Protein AF-A0A538PNP6-F1 (afdb_monomer_lite)

Structure (mmCIF, N/CA/C/O backbone):
data_AF-A0A538PNP6-F1
#
_entry.id   AF-A0A538PNP6-F1
#
loop_
_atom_site.group_PDB
_atom_site.id
_atom_site.type_symbol
_atom_site.label_atom_id
_atom_site.label_alt_id
_atom_site.label_comp_id
_atom_site.label_asym_id
_atom_site.label_entity_id
_atom_site.label_seq_id
_atom_site.pdbx_PDB_ins_code
_atom_site.Cartn_x
_atom_site.Cartn_y
_atom_site.Cartn_z
_atom_site.occupancy
_atom_site.B_iso_or_equiv
_atom_site.auth_seq_id
_atom_site.auth_comp_id
_atom_site.auth_asym_id
_atom_site.auth_atom_id
_atom_site.pdbx_PDB_model_num
ATOM 1 N N . MET A 1 1 ? -19.152 -15.370 19.567 1.00 56.38 1 MET A N 1
ATOM 2 C CA . MET A 1 1 ? -18.939 -13.940 19.883 1.00 56.38 1 MET A CA 1
ATOM 3 C C . MET A 1 1 ? -17.737 -13.851 20.806 1.00 56.38 1 MET A C 1
ATOM 5 O O . MET A 1 1 ? -17.721 -14.559 21.805 1.00 56.38 1 MET A O 1
ATOM 9 N N . VAL A 1 2 ? -16.722 -13.067 20.445 1.00 65.00 2 VAL A N 1
ATOM 10 C CA . VAL A 1 2 ? -15.501 -12.910 21.251 1.00 65.00 2 VAL A CA 1
ATOM 11 C C . VAL A 1 2 ? -15.784 -11.927 22.392 1.00 65.00 2 VAL A C 1
ATOM 13 O O . VAL A 1 2 ? -16.390 -10.887 22.150 1.00 65.00 2 VAL A O 1
ATOM 16 N N . HIS A 1 3 ? -15.413 -12.266 23.631 1.00 75.50 3 HIS A N 1
ATOM 17 C CA . HIS A 1 3 ? -15.604 -11.380 24.792 1.00 75.50 3 HIS A CA 1
ATOM 18 C C . HIS A 1 3 ? -14.540 -10.281 24.855 1.00 75.50 3 HIS A C 1
ATOM 20 O O . HIS A 1 3 ? -14.871 -9.128 25.095 1.00 75.50 3 HIS A O 1
ATOM 26 N N . SER A 1 4 ? -13.286 -10.630 24.594 1.00 81.56 4 SER A N 1
ATOM 27 C CA . SER A 1 4 ? -12.173 -9.710 24.372 1.00 81.56 4 SER A CA 1
ATOM 28 C C . SER A 1 4 ? -11.138 -10.400 23.483 1.00 81.56 4 SER A C 1
ATOM 30 O O . SER A 1 4 ? -11.062 -11.633 23.466 1.00 81.56 4 SER A O 1
ATOM 32 N N . LEU A 1 5 ? -10.369 -9.626 22.717 1.00 89.69 5 LEU A N 1
ATOM 33 C CA . LEU A 1 5 ? -9.262 -10.134 21.908 1.00 89.69 5 LEU A CA 1
ATOM 34 C C . LEU A 1 5 ? -7.967 -9.423 22.283 1.00 89.69 5 LEU A C 1
ATOM 36 O O . LEU A 1 5 ? -7.914 -8.195 22.294 1.00 89.69 5 LEU A O 1
ATOM 40 N N . VAL A 1 6 ? -6.911 -10.210 22.463 1.00 92.00 6 VAL A N 1
ATOM 41 C CA . VAL A 1 6 ? -5.528 -9.737 22.417 1.00 92.00 6 VAL A CA 1
ATOM 42 C C . VAL A 1 6 ? -4.841 -10.449 21.258 1.00 92.00 6 VAL A C 1
ATOM 44 O O . VAL A 1 6 ? -4.793 -11.677 21.227 1.00 92.00 6 VAL A O 1
ATOM 47 N N . ALA A 1 7 ? -4.347 -9.683 20.293 1.00 89.00 7 ALA A N 1
ATOM 48 C CA . ALA A 1 7 ? -3.574 -10.179 19.167 1.00 89.00 7 ALA A CA 1
ATOM 49 C C . ALA A 1 7 ? -2.136 -9.660 19.251 1.00 89.00 7 ALA A C 1
ATOM 51 O O . ALA A 1 7 ? -1.900 -8.479 19.516 1.00 89.00 7 ALA A O 1
ATOM 52 N N . HIS A 1 8 ? -1.186 -10.558 19.007 1.00 90.56 8 HIS A N 1
ATOM 53 C CA . HIS A 1 8 ? 0.225 -10.227 18.842 1.00 90.56 8 HIS A CA 1
ATOM 54 C C . HIS A 1 8 ? 0.549 -10.255 17.351 1.00 90.56 8 HIS A C 1
ATOM 56 O O . HIS A 1 8 ? 0.197 -9.302 16.661 1.00 90.56 8 HIS A O 1
ATOM 62 N N . ASP A 1 9 ? 1.107 -11.358 16.856 1.00 93.38 9 ASP A N 1
ATOM 63 C CA . ASP A 1 9 ? 1.433 -11.530 15.444 1.00 93.38 9 ASP A CA 1
ATOM 64 C C . ASP A 1 9 ? 0.377 -12.394 14.755 1.00 93.38 9 ASP A C 1
ATOM 66 O O . ASP A 1 9 ? 0.203 -13.577 15.058 1.00 93.38 9 ASP A O 1
ATOM 70 N N . VAL A 1 10 ? -0.375 -11.774 13.851 1.00 95.12 10 VAL A N 1
ATOM 71 C CA . VAL A 1 10 ? -1.471 -12.385 13.101 1.00 95.12 10 VAL A CA 1
ATOM 72 C C . VAL A 1 10 ? -1.294 -12.062 11.627 1.00 95.12 10 VAL A C 1
ATOM 74 O O . VAL A 1 10 ? -1.316 -10.898 11.236 1.00 95.12 10 VAL A O 1
ATOM 77 N N . THR A 1 11 ? -1.216 -13.103 10.803 1.00 96.12 11 THR A N 1
ATOM 78 C CA . THR A 1 11 ? -1.278 -12.984 9.344 1.00 96.12 11 THR A CA 1
ATOM 79 C C . THR A 1 11 ? -2.606 -13.531 8.852 1.00 96.12 11 THR A C 1
ATOM 81 O O . THR A 1 11 ? -2.946 -14.691 9.089 1.00 96.12 11 THR A O 1
ATOM 84 N N . VAL A 1 12 ? -3.352 -12.701 8.136 1.00 95.56 12 VAL A N 1
ATOM 85 C CA . VAL A 1 12 ? -4.609 -13.063 7.492 1.00 95.56 12 VAL A CA 1
ATOM 86 C C . VAL A 1 12 ? -4.349 -13.318 6.013 1.00 95.56 12 VAL A C 1
ATOM 88 O O . VAL A 1 12 ? -3.836 -12.456 5.303 1.00 95.56 12 VAL A O 1
ATOM 91 N N . SER A 1 13 ? -4.743 -14.496 5.538 1.00 93.94 13 SER A N 1
ATOM 92 C CA . SER A 1 13 ? -4.647 -14.894 4.132 1.00 93.94 13 SER A CA 1
ATOM 93 C C . SER A 1 13 ? -5.963 -15.506 3.651 1.00 93.94 13 SER A C 1
ATOM 95 O O . SER A 1 13 ? -6.817 -15.894 4.450 1.00 93.94 13 SER A O 1
ATOM 97 N N . GLY A 1 14 ? -6.143 -15.563 2.333 1.00 92.81 14 GLY A N 1
ATOM 98 C CA . GLY A 1 14 ? -7.357 -16.056 1.686 1.00 92.81 14 GLY A CA 1
ATOM 99 C C . GLY A 1 14 ? -7.900 -15.054 0.673 1.00 92.81 14 GLY A C 1
ATOM 100 O O . GLY A 1 14 ? -7.280 -14.034 0.404 1.00 92.81 14 GLY A O 1
ATOM 101 N N . ASN A 1 15 ? -9.067 -15.345 0.100 1.00 93.38 15 ASN A N 1
ATOM 102 C CA . ASN A 1 15 ? -9.620 -14.533 -0.991 1.00 93.38 15 ASN A CA 1
ATOM 103 C C . ASN A 1 15 ? -10.535 -13.398 -0.511 1.00 93.38 15 ASN A C 1
ATOM 105 O O . ASN A 1 15 ? -10.671 -12.384 -1.191 1.00 93.38 15 ASN A O 1
ATOM 109 N N . ASN A 1 16 ? -11.171 -13.557 0.649 1.00 96.12 16 ASN A N 1
ATOM 110 C CA . ASN A 1 16 ? -12.217 -12.654 1.130 1.00 96.12 16 ASN A CA 1
ATOM 111 C C . ASN A 1 16 ? -11.670 -11.659 2.149 1.00 96.12 16 ASN A C 1
ATOM 113 O O . ASN A 1 16 ? -10.775 -12.009 2.910 1.00 96.12 16 ASN A O 1
ATOM 117 N N . ALA A 1 17 ? -12.255 -10.460 2.203 1.00 96.25 17 ALA A N 1
ATOM 118 C CA . ALA A 1 17 ? -11.971 -9.490 3.256 1.00 96.25 17 ALA A CA 1
ATOM 119 C C . ALA A 1 17 ? -12.208 -10.098 4.649 1.00 96.25 17 ALA A C 1
ATOM 121 O O . ALA A 1 17 ? -13.117 -10.910 4.838 1.00 96.25 17 ALA A O 1
ATOM 122 N N . PHE A 1 18 ? -11.404 -9.687 5.626 1.00 96.75 18 PHE A N 1
ATOM 123 C CA . PHE A 1 18 ? -11.482 -10.205 6.985 1.00 96.75 18 PHE A CA 1
ATOM 124 C C . PHE A 1 18 ? -12.176 -9.219 7.914 1.00 96.75 18 PHE A C 1
ATOM 126 O O . PHE A 1 18 ? -11.832 -8.039 7.954 1.00 96.75 18 PHE A O 1
ATOM 133 N N . ALA A 1 19 ? -13.119 -9.727 8.704 1.00 96.06 19 ALA A N 1
ATOM 134 C CA . ALA A 1 19 ? -13.787 -8.967 9.745 1.00 96.06 19 ALA A CA 1
ATOM 135 C C . ALA A 1 19 ? -13.692 -9.700 11.084 1.00 96.06 19 ALA A C 1
ATOM 137 O O . ALA A 1 19 ? -14.008 -10.886 11.189 1.00 96.06 19 ALA A O 1
ATOM 138 N N . LEU A 1 20 ? -13.310 -8.962 12.121 1.00 94.56 20 LEU A N 1
ATOM 139 C CA . LEU A 1 20 ? -13.350 -9.394 13.509 1.00 94.56 20 LEU A CA 1
ATOM 140 C C . LEU A 1 20 ? -14.385 -8.560 14.259 1.00 94.56 20 LEU A C 1
ATOM 142 O O . LEU A 1 20 ? -14.343 -7.332 14.219 1.00 94.56 20 LEU A O 1
ATOM 146 N N . VAL A 1 21 ? -15.253 -9.232 15.017 1.00 95.75 21 VAL A N 1
ATOM 147 C CA . VAL A 1 21 ? -16.236 -8.580 15.887 1.00 95.75 21 VAL A CA 1
ATOM 148 C C . VAL A 1 21 ? -16.057 -9.058 17.325 1.00 95.75 21 VAL A C 1
ATOM 150 O O . VAL A 1 21 ? -16.228 -10.244 17.626 1.00 95.75 21 VAL A O 1
ATOM 153 N N . SER A 1 22 ? -15.743 -8.121 18.218 1.00 95.56 22 SER A N 1
ATOM 154 C CA . SER A 1 22 ? -15.612 -8.343 19.658 1.00 95.56 22 SER A CA 1
ATOM 155 C C . SER A 1 22 ? -16.713 -7.621 20.431 1.00 95.56 22 SER A C 1
ATOM 157 O O . SER A 1 22 ? -17.082 -6.483 20.134 1.00 95.56 22 SER A O 1
ATOM 159 N N . ASN A 1 23 ? -17.249 -8.290 21.449 1.00 93.75 23 ASN A N 1
ATOM 160 C CA . ASN A 1 23 ? -18.215 -7.700 22.369 1.00 93.75 23 ASN A CA 1
ATOM 161 C C . ASN A 1 23 ? -17.559 -6.802 23.425 1.00 93.75 23 ASN A C 1
ATOM 163 O O . ASN A 1 23 ? -18.239 -5.957 23.996 1.00 93.75 23 ASN A O 1
ATOM 167 N N . GLY A 1 24 ? -16.272 -6.998 23.685 1.00 94.81 24 GLY A N 1
ATOM 168 C CA . GLY A 1 24 ? -15.456 -6.148 24.542 1.00 94.81 24 GLY A CA 1
ATOM 169 C C . GLY A 1 24 ? -14.218 -5.687 23.790 1.00 94.81 24 GLY A C 1
ATOM 170 O O . GLY A 1 24 ? -14.240 -5.534 22.564 1.00 94.81 24 GLY A O 1
ATOM 171 N N . ASP A 1 25 ? -13.130 -5.474 24.516 1.00 96.88 25 ASP A N 1
ATOM 172 C CA . ASP A 1 25 ? -11.959 -4.806 23.963 1.00 96.88 25 ASP A CA 1
ATOM 173 C C . ASP A 1 25 ? -11.256 -5.635 22.880 1.00 96.88 25 ASP A C 1
ATOM 175 O O . ASP A 1 25 ? -11.237 -6.870 22.906 1.00 96.88 25 ASP A O 1
ATOM 179 N N . VAL A 1 26 ? -10.652 -4.926 21.930 1.00 98.12 26 VAL A N 1
ATOM 180 C CA . VAL A 1 26 ? -9.684 -5.461 20.969 1.00 98.12 26 VAL A CA 1
ATOM 181 C C . VAL A 1 26 ? -8.346 -4.785 21.236 1.00 98.12 26 VAL A C 1
ATOM 183 O O . VAL A 1 26 ? -8.261 -3.558 21.235 1.00 98.12 26 VAL A O 1
ATOM 186 N N . GLN A 1 27 ? -7.299 -5.573 21.455 1.00 97.94 27 GLN A N 1
ATOM 187 C CA . GLN A 1 27 ? -5.934 -5.096 21.662 1.00 97.94 27 GLN A CA 1
ATOM 188 C C . GLN A 1 27 ? -5.006 -5.704 20.614 1.00 97.94 27 GLN A C 1
ATOM 190 O O . GLN A 1 27 ? -4.947 -6.925 20.478 1.00 97.94 27 GLN A O 1
ATOM 195 N N . ILE A 1 28 ? -4.282 -4.854 19.890 1.00 97.50 28 ILE A N 1
ATOM 196 C CA . ILE A 1 28 ? -3.270 -5.245 18.906 1.00 97.50 28 ILE A CA 1
ATOM 197 C C . ILE A 1 28 ? -1.903 -4.791 19.418 1.00 97.50 28 ILE A C 1
ATOM 199 O O . ILE A 1 28 ? -1.599 -3.594 19.398 1.00 97.50 28 ILE A O 1
ATOM 203 N N . ASN A 1 29 ? -1.101 -5.752 19.875 1.00 95.06 29 ASN A N 1
ATOM 204 C CA . ASN A 1 29 ? 0.190 -5.518 20.526 1.00 95.06 29 ASN A CA 1
ATOM 205 C C . ASN A 1 29 ? 1.397 -5.877 19.643 1.00 95.06 29 ASN A C 1
ATOM 207 O O . ASN A 1 29 ? 2.506 -5.443 19.939 1.00 95.06 29 ASN A O 1
ATOM 211 N N . GLY A 1 30 ? 1.189 -6.666 18.585 1.00 95.75 30 GLY A N 1
ATOM 212 C CA . GLY A 1 30 ? 2.198 -7.030 17.582 1.00 95.75 30 GLY A CA 1
ATOM 213 C C . GLY A 1 30 ? 1.752 -6.630 16.176 1.00 95.75 30 GLY A C 1
ATOM 214 O O . GLY A 1 30 ? 1.073 -5.611 16.013 1.00 95.75 30 GLY A O 1
ATOM 215 N N . ILE A 1 31 ? 2.127 -7.406 15.160 1.00 97.00 31 ILE A N 1
ATOM 216 C CA . ILE A 1 31 ? 1.724 -7.144 13.773 1.00 97.00 31 ILE A CA 1
ATOM 217 C C . ILE A 1 31 ? 0.445 -7.915 13.434 1.00 97.00 31 ILE A C 1
ATOM 219 O O . ILE A 1 31 ? 0.441 -9.138 13.356 1.00 97.00 31 ILE A O 1
ATOM 223 N N . PHE A 1 32 ? -0.632 -7.197 13.132 1.00 98.00 32 PHE A N 1
ATOM 224 C CA . PHE A 1 32 ? -1.858 -7.742 12.558 1.00 98.00 32 PHE A CA 1
ATOM 225 C C . PHE A 1 32 ? -1.930 -7.376 11.071 1.00 98.00 32 PHE A C 1
ATOM 227 O O . PHE A 1 32 ? -2.260 -6.242 10.717 1.00 98.00 32 PHE A O 1
ATOM 234 N N . ALA A 1 33 ? -1.614 -8.317 10.185 1.00 97.50 33 ALA A N 1
ATOM 235 C CA . ALA A 1 33 ? -1.410 -8.050 8.766 1.00 97.50 33 ALA A CA 1
ATOM 236 C C . ALA A 1 33 ? -2.363 -8.824 7.849 1.00 97.50 33 ALA A C 1
ATOM 238 O O . ALA A 1 33 ? -2.592 -10.019 8.002 1.00 97.50 33 ALA A O 1
ATOM 239 N N . ALA A 1 34 ? -2.843 -8.122 6.830 1.00 97.69 34 ALA A N 1
ATOM 240 C CA . ALA A 1 34 ? -3.500 -8.628 5.628 1.00 97.69 34 ALA A CA 1
ATOM 241 C C . ALA A 1 34 ? -2.740 -8.153 4.374 1.00 97.69 34 ALA A C 1
ATOM 243 O O . ALA A 1 34 ? -3.330 -7.940 3.316 1.00 97.69 34 ALA A O 1
ATOM 244 N N . SER A 1 35 ? -1.442 -7.882 4.508 1.00 98.25 35 SER A N 1
ATOM 245 C CA . SER A 1 35 ? -0.606 -7.388 3.416 1.00 98.25 35 SER A CA 1
ATOM 246 C C . SER A 1 35 ? -0.422 -8.447 2.330 1.00 98.25 35 SER A C 1
ATOM 248 O O . SER A 1 35 ? -0.418 -9.646 2.605 1.00 98.25 35 SER A O 1
ATOM 250 N N . ALA A 1 36 ? -0.257 -7.988 1.095 1.00 97.50 36 ALA A N 1
ATOM 251 C CA . ALA A 1 36 ? 0.198 -8.829 0.002 1.00 97.50 36 ALA A CA 1
ATOM 252 C C . ALA A 1 36 ? 1.674 -9.209 0.179 1.00 97.50 36 ALA A C 1
ATOM 254 O O . ALA A 1 36 ? 2.421 -8.537 0.892 1.00 97.50 36 ALA A O 1
ATOM 255 N N . SER A 1 37 ? 2.100 -10.262 -0.512 1.00 94.06 37 SER A N 1
ATOM 256 C CA . SER A 1 37 ? 3.508 -10.649 -0.607 1.00 94.06 37 SER A CA 1
ATOM 257 C C . SER A 1 37 ? 3.794 -11.167 -2.008 1.00 94.06 37 SER A C 1
ATOM 259 O O . SER A 1 37 ? 3.152 -12.115 -2.461 1.00 94.06 37 SER A O 1
ATOM 261 N N . SER A 1 38 ? 4.746 -10.546 -2.712 1.00 91.56 38 SER A N 1
ATOM 262 C CA . SER A 1 38 ? 5.041 -10.875 -4.113 1.00 91.56 38 SER A CA 1
ATOM 263 C C . SER A 1 38 ? 3.751 -10.899 -4.963 1.00 91.56 38 SER A C 1
ATOM 265 O O . SER A 1 38 ? 2.955 -9.967 -4.889 1.00 91.56 38 SER A O 1
ATOM 267 N N . SER A 1 39 ? 3.486 -11.959 -5.726 1.00 92.88 39 SER A N 1
ATOM 268 C CA . SER A 1 39 ? 2.250 -12.129 -6.504 1.00 92.88 39 SER A CA 1
ATOM 269 C C . SER A 1 39 ? 1.066 -12.697 -5.705 1.00 92.88 39 SER A C 1
ATOM 271 O O . SER A 1 39 ? 0.041 -13.038 -6.297 1.00 92.88 39 SER A O 1
ATOM 273 N N . VAL A 1 40 ? 1.194 -12.869 -4.385 1.00 94.81 40 VAL A N 1
ATOM 274 C CA . VAL A 1 40 ? 0.119 -13.360 -3.514 1.00 94.81 40 VAL A CA 1
ATOM 275 C C . VAL A 1 40 ? -0.664 -12.160 -2.975 1.00 94.81 40 VAL A C 1
ATOM 277 O O . VAL A 1 40 ? -0.138 -11.413 -2.144 1.00 94.81 40 VAL A O 1
ATOM 280 N N . PRO A 1 41 ? -1.908 -11.945 -3.437 1.00 95.31 41 PRO A N 1
ATOM 281 C CA . PRO A 1 41 ? -2.705 -10.810 -3.003 1.00 95.31 41 PRO A CA 1
ATOM 282 C C . PRO A 1 41 ? -3.150 -10.948 -1.552 1.00 95.31 41 PRO A C 1
ATOM 284 O O . PRO A 1 41 ? -3.357 -12.053 -1.043 1.00 95.31 41 PRO A O 1
ATOM 287 N N . GLY A 1 42 ? -3.364 -9.802 -0.909 1.00 97.19 42 GLY A N 1
ATOM 288 C CA . GLY A 1 42 ? -4.001 -9.770 0.396 1.00 97.19 42 GLY A CA 1
ATOM 289 C C . GLY A 1 42 ? -5.493 -10.142 0.320 1.00 97.19 42 GLY A C 1
ATOM 290 O O . GLY A 1 42 ? -6.138 -9.994 -0.727 1.00 97.19 42 GLY A O 1
ATOM 291 N N . PRO A 1 43 ? -6.084 -10.597 1.436 1.00 97.38 43 PRO A N 1
ATOM 292 C CA . PRO A 1 43 ? -7.492 -10.982 1.502 1.00 97.38 43 PRO A CA 1
ATOM 293 C C . PRO A 1 43 ? -8.428 -9.845 1.093 1.00 97.38 43 PRO A C 1
ATOM 295 O O . PRO A 1 43 ? -8.321 -8.732 1.592 1.00 97.38 43 PRO A O 1
ATOM 298 N N . GLY A 1 44 ? -9.375 -10.107 0.192 1.00 95.50 44 GLY A N 1
ATOM 299 C CA . GLY A 1 44 ? -10.309 -9.095 -0.307 1.00 95.50 44 GLY A CA 1
ATOM 300 C C . GLY A 1 44 ? -9.760 -8.207 -1.427 1.00 95.50 44 GLY A C 1
ATOM 301 O O . GLY A 1 44 ? -10.436 -7.242 -1.790 1.00 95.50 44 GLY A O 1
ATOM 302 N N . ARG A 1 45 ? -8.578 -8.510 -1.991 1.00 93.06 45 ARG A N 1
ATOM 303 C CA . ARG A 1 45 ? -8.036 -7.846 -3.190 1.00 93.06 45 ARG A CA 1
ATOM 304 C C . ARG A 1 45 ? -9.079 -7.754 -4.294 1.00 93.06 45 ARG A C 1
ATOM 306 O O . ARG A 1 45 ? -9.711 -8.749 -4.663 1.00 93.06 45 ARG A O 1
ATOM 313 N N . PHE A 1 46 ? -9.186 -6.591 -4.921 1.00 90.31 46 PHE A N 1
ATOM 314 C CA . PHE A 1 46 ? -10.196 -6.341 -5.940 1.00 90.31 46 PHE A CA 1
ATOM 315 C C . PHE A 1 46 ? -9.580 -5.674 -7.161 1.00 90.31 46 PHE A C 1
ATOM 317 O O . PHE A 1 46 ? -9.359 -4.474 -7.146 1.00 90.31 46 PHE A O 1
ATOM 324 N N . ASN A 1 47 ? -9.371 -6.433 -8.237 1.00 89.81 47 ASN A N 1
ATOM 325 C CA . ASN A 1 47 ? -8.952 -5.872 -9.519 1.00 89.81 47 ASN A CA 1
ATOM 326 C C . ASN A 1 47 ? -10.190 -5.521 -10.344 1.00 89.81 47 ASN A C 1
ATOM 328 O O . ASN A 1 47 ? -10.713 -6.377 -11.060 1.00 89.81 47 ASN A O 1
ATOM 332 N N . ASP A 1 48 ? -10.655 -4.276 -10.263 1.00 81.19 48 ASP A N 1
ATOM 333 C CA . ASP A 1 48 ? -11.403 -3.724 -11.391 1.00 81.19 48 ASP A CA 1
ATOM 334 C C . ASP A 1 48 ? -10.424 -3.264 -12.474 1.00 81.19 48 ASP A C 1
ATOM 336 O O . ASP A 1 48 ? -9.273 -2.916 -12.203 1.00 81.19 48 ASP A O 1
ATOM 340 N N . GLY A 1 49 ? -10.882 -3.279 -13.727 1.00 79.62 49 GLY A N 1
ATOM 341 C CA . GLY A 1 49 ? -10.052 -2.890 -14.869 1.00 79.62 49 GLY A CA 1
ATOM 342 C C . GLY A 1 49 ? -9.563 -1.438 -14.817 1.00 79.62 49 GLY A C 1
ATOM 343 O O . GLY A 1 49 ? -8.668 -1.085 -15.574 1.00 79.62 49 GLY A O 1
ATOM 344 N N . THR A 1 50 ? -10.122 -0.603 -13.933 1.00 90.69 50 THR A N 1
ATOM 345 C CA . THR A 1 50 ? -9.697 0.788 -13.741 1.00 90.69 50 THR A CA 1
ATOM 346 C C . THR A 1 50 ? -8.577 0.950 -12.722 1.00 90.69 50 THR A C 1
ATOM 348 O O . THR A 1 50 ? -7.767 1.861 -12.866 1.00 90.69 50 THR A O 1
ATOM 351 N N . CYS A 1 51 ? -8.521 0.103 -11.696 1.00 95.50 51 CYS A N 1
ATOM 352 C CA . CYS A 1 51 ? -7.560 0.213 -10.605 1.00 95.50 51 CYS A CA 1
ATOM 353 C C . CYS A 1 51 ? -6.333 -0.675 -10.787 1.00 95.50 51 CYS A C 1
ATOM 355 O O . CYS A 1 51 ? -5.295 -0.409 -10.186 1.00 95.50 51 CYS A O 1
ATOM 357 N N . MET A 1 52 ? -6.437 -1.729 -11.596 1.00 96.38 52 MET A N 1
ATOM 358 C CA . MET A 1 52 ? -5.282 -2.546 -11.937 1.00 96.38 52 MET A CA 1
ATOM 359 C C . MET A 1 52 ? -4.305 -1.734 -12.793 1.00 96.38 52 MET A C 1
ATOM 361 O O . MET A 1 52 ? -4.717 -0.973 -13.671 1.00 96.38 52 MET A O 1
ATOM 365 N N . GLY A 1 53 ? -3.007 -1.895 -12.544 1.00 96.62 53 GLY A N 1
ATOM 366 C CA . GLY A 1 53 ? -1.985 -1.308 -13.406 1.00 96.62 53 GLY A CA 1
ATOM 367 C C . GLY A 1 53 ? -2.029 -1.889 -14.825 1.00 96.62 53 GLY A C 1
ATOM 368 O O . GLY A 1 53 ? -2.408 -3.041 -15.042 1.00 96.62 53 GLY A O 1
ATOM 369 N N . GLY A 1 54 ? -1.623 -1.094 -15.810 1.00 95.38 54 GLY A N 1
ATOM 370 C CA . GLY A 1 54 ? -1.462 -1.534 -17.192 1.00 95.38 54 GLY A CA 1
ATOM 371 C C . GLY A 1 54 ? -0.152 -2.294 -17.399 1.00 95.38 54 GLY A C 1
ATOM 372 O O . GLY A 1 54 ? 0.882 -1.938 -16.828 1.00 95.38 54 GLY A O 1
ATOM 373 N N . SER A 1 55 ? -0.180 -3.329 -18.236 1.00 94.25 55 SER A N 1
ATOM 374 C CA . SER A 1 55 ? 1.033 -4.012 -18.703 1.00 94.25 55 SER A CA 1
ATOM 375 C C . SER A 1 55 ? 1.898 -3.059 -19.539 1.00 94.25 55 SER A C 1
ATOM 377 O O . SER A 1 55 ? 1.363 -2.210 -20.254 1.00 94.25 55 SER A O 1
ATOM 379 N N . GLY A 1 56 ? 3.222 -3.188 -19.446 1.00 91.62 56 GLY A N 1
ATOM 380 C CA . GLY A 1 56 ? 4.141 -2.514 -20.367 1.00 91.62 56 GLY A CA 1
ATOM 381 C C . GLY A 1 56 ? 4.130 -3.168 -21.749 1.00 91.62 56 GLY A C 1
ATOM 382 O O . GLY A 1 56 ? 3.812 -4.353 -21.871 1.00 91.62 56 GLY A O 1
ATOM 383 N N . ASP A 1 57 ? 4.463 -2.403 -22.787 1.00 92.06 57 ASP A N 1
ATOM 384 C CA . ASP A 1 57 ? 4.618 -2.945 -24.136 1.00 92.06 57 ASP A CA 1
ATOM 385 C C . ASP A 1 57 ? 5.933 -3.726 -24.263 1.00 92.06 57 ASP A C 1
ATOM 387 O O . ASP A 1 57 ? 6.985 -3.265 -23.824 1.00 92.06 57 ASP A O 1
ATOM 391 N N . THR A 1 58 ? 5.871 -4.905 -24.876 1.00 87.00 58 THR A N 1
ATOM 392 C CA . THR A 1 58 ? 7.019 -5.790 -25.134 1.00 87.00 58 THR A CA 1
ATOM 393 C C . THR A 1 58 ? 7.163 -6.127 -26.620 1.00 87.00 58 THR A C 1
ATOM 395 O O . THR A 1 58 ? 7.899 -7.044 -26.976 1.00 87.00 58 THR A O 1
ATOM 398 N N . SER A 1 59 ? 6.402 -5.466 -27.496 1.00 81.88 59 SER A N 1
ATOM 399 C CA . SER A 1 59 ? 6.332 -5.786 -28.928 1.00 81.88 59 SER A CA 1
ATOM 400 C C . SER A 1 59 ? 7.422 -5.112 -29.7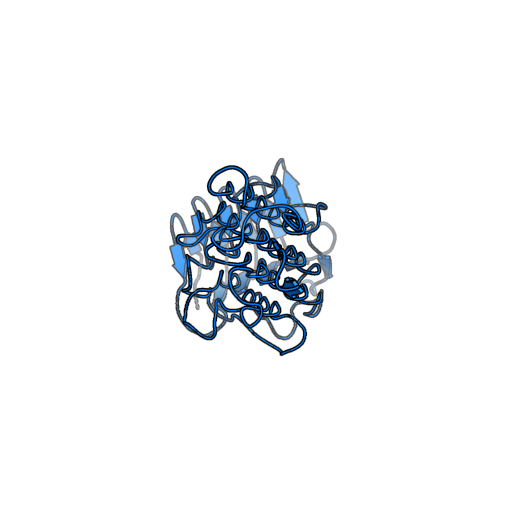69 1.00 81.88 59 SER A C 1
ATOM 402 O O . SER A 1 59 ? 7.606 -5.457 -30.937 1.00 81.88 59 SER A O 1
ATOM 404 N N . VAL A 1 60 ? 8.182 -4.185 -29.181 1.00 82.25 60 VAL A N 1
ATOM 405 C CA . VAL A 1 60 ? 9.182 -3.370 -29.882 1.00 82.25 60 VAL A CA 1
ATOM 406 C C . VAL A 1 60 ? 10.576 -3.956 -29.702 1.00 82.25 60 VAL A C 1
ATOM 408 O O . VAL A 1 60 ? 11.365 -3.471 -28.899 1.00 82.25 60 VAL A O 1
ATOM 411 N N . GLY A 1 61 ? 10.900 -4.994 -30.476 1.00 82.25 61 GLY A N 1
ATOM 412 C CA . GLY A 1 61 ? 12.243 -5.584 -30.520 1.00 82.25 61 GLY A CA 1
ATOM 413 C C . GLY A 1 61 ? 12.893 -5.712 -29.135 1.00 82.25 61 GLY A C 1
ATOM 414 O O . GLY A 1 61 ? 12.272 -6.132 -28.169 1.00 82.25 61 GLY A O 1
ATOM 415 N N . GLN A 1 62 ? 14.148 -5.302 -29.016 1.00 86.12 62 GLN A N 1
ATOM 416 C CA . GLN A 1 62 ? 14.912 -5.330 -27.766 1.00 86.12 62 GLN A CA 1
ATOM 417 C C . GLN A 1 62 ? 14.504 -4.258 -26.727 1.00 86.12 62 GLN A C 1
ATOM 419 O O . GLN A 1 62 ? 15.279 -3.973 -25.821 1.00 86.12 62 GLN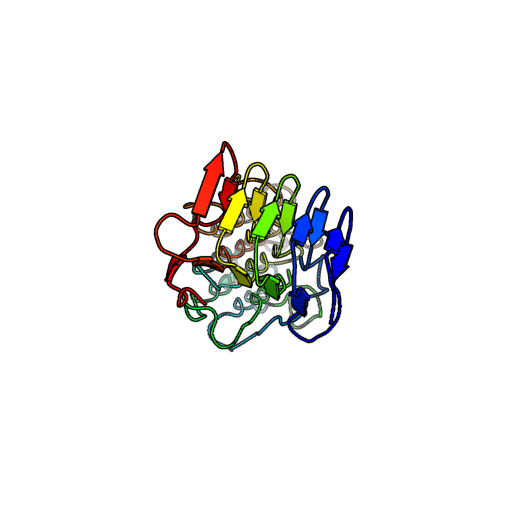 A O 1
ATOM 424 N N . ALA A 1 63 ? 13.329 -3.635 -26.840 1.00 91.31 63 ALA A N 1
ATOM 425 C CA . ALA A 1 63 ? 12.812 -2.660 -25.881 1.00 91.31 63 ALA A CA 1
ATOM 426 C C . ALA A 1 63 ? 11.559 -3.190 -25.169 1.00 91.31 63 ALA A C 1
ATOM 428 O O . ALA A 1 63 ? 10.651 -3.743 -25.789 1.00 91.31 63 ALA A O 1
ATOM 429 N N . SER A 1 64 ? 11.490 -2.970 -23.857 1.00 92.94 64 SER A N 1
ATOM 430 C CA . SER A 1 64 ? 10.332 -3.324 -23.036 1.00 92.94 64 SER A CA 1
ATOM 431 C C . SER A 1 64 ? 9.958 -2.177 -22.106 1.00 92.94 64 SER A C 1
ATOM 433 O O . SER A 1 64 ? 10.754 -1.744 -21.271 1.00 92.94 64 SER A O 1
ATOM 435 N N . GLY A 1 65 ? 8.719 -1.705 -22.209 1.00 94.56 65 GLY A N 1
ATOM 436 C CA . GLY A 1 65 ? 8.144 -0.765 -21.256 1.00 94.56 65 GLY A CA 1
ATOM 437 C C . GLY A 1 65 ? 7.937 -1.423 -19.891 1.00 94.56 65 GLY A C 1
ATOM 438 O O . GLY A 1 65 ? 7.654 -2.619 -19.795 1.00 94.56 65 GLY A O 1
ATOM 439 N N . GLY A 1 66 ? 8.053 -0.640 -18.822 1.00 95.31 66 GLY A N 1
ATOM 440 C CA . GLY A 1 66 ? 7.712 -1.094 -17.475 1.00 95.31 66 GLY A CA 1
ATOM 441 C C . GLY A 1 66 ? 6.197 -1.203 -17.290 1.00 95.31 66 GLY A C 1
ATOM 442 O O . GLY A 1 66 ? 5.426 -0.492 -17.936 1.00 95.31 66 GLY A O 1
ATOM 443 N N . CYS A 1 67 ? 5.742 -2.071 -16.387 1.00 95.94 67 CYS A N 1
ATOM 444 C CA . CYS A 1 67 ? 4.323 -2.132 -16.010 1.00 95.94 67 CYS A CA 1
ATOM 445 C C . CYS A 1 67 ? 3.954 -0.966 -15.080 1.00 95.94 67 CYS A C 1
ATOM 447 O O . CYS A 1 67 ? 4.787 -0.505 -14.299 1.00 95.94 67 CYS A O 1
ATOM 449 N N . GLY A 1 68 ? 2.704 -0.507 -15.131 1.00 97.44 68 GLY A N 1
ATOM 450 C CA . GLY A 1 68 ? 2.174 0.449 -14.160 1.00 97.44 68 GLY A CA 1
ATOM 451 C C . GLY A 1 68 ? 1.796 -0.219 -12.837 1.00 97.44 68 GLY A C 1
ATOM 452 O O . GLY A 1 68 ? 1.497 -1.415 -12.794 1.00 97.44 68 GLY A O 1
ATOM 453 N N . GLY A 1 69 ? 1.805 0.549 -11.751 1.00 97.94 69 GLY A N 1
ATOM 454 C CA . GLY A 1 69 ? 1.382 0.087 -10.429 1.00 97.94 69 GLY A CA 1
ATOM 455 C C . GLY A 1 69 ? -0.133 0.140 -10.234 1.00 97.94 69 GLY A C 1
ATOM 456 O O . GLY A 1 69 ? -0.837 0.863 -10.942 1.00 97.94 69 GLY A O 1
ATOM 457 N N . GLY A 1 70 ? -0.642 -0.632 -9.274 1.00 97.75 70 GLY A N 1
ATOM 458 C CA . GLY A 1 70 ? -2.063 -0.655 -8.918 1.00 97.75 70 GLY A CA 1
ATOM 459 C C . GLY A 1 70 ? -2.497 0.610 -8.173 1.00 97.75 70 GLY A C 1
ATOM 460 O O . GLY A 1 70 ? -1.699 1.232 -7.468 1.00 97.75 70 GLY A O 1
ATOM 461 N N . GLY A 1 71 ? -3.767 0.988 -8.297 1.00 97.38 71 GLY A N 1
ATOM 462 C CA . GLY A 1 71 ? -4.379 2.117 -7.592 1.00 97.38 71 GLY A CA 1
ATOM 463 C C . GLY A 1 71 ? -5.458 1.688 -6.593 1.00 97.38 71 GLY A C 1
ATOM 464 O O . GLY A 1 71 ? -6.131 0.681 -6.782 1.00 97.38 71 GLY A O 1
ATOM 465 N N . PHE A 1 72 ? -5.648 2.469 -5.528 1.00 96.62 72 PHE A N 1
ATOM 466 C CA . PHE A 1 72 ? -6.796 2.350 -4.618 1.00 96.62 72 PHE A CA 1
ATOM 467 C C . PHE A 1 72 ? -7.103 3.704 -3.964 1.00 96.62 72 PHE A C 1
ATOM 469 O O . PHE A 1 72 ? -7.797 4.523 -4.558 1.00 96.62 72 PHE A O 1
ATOM 476 N N . GLY A 1 73 ? -6.565 4.002 -2.781 1.00 95.50 73 GLY A N 1
ATOM 477 C CA . GLY A 1 73 ? -6.720 5.314 -2.144 1.00 95.50 73 GLY A CA 1
ATOM 478 C C . GLY A 1 73 ? -6.121 6.460 -2.957 1.00 95.50 73 GLY A C 1
ATOM 479 O O . GLY A 1 73 ? -6.696 7.547 -2.991 1.00 95.50 73 GLY A O 1
ATOM 480 N N . SER A 1 74 ? -5.025 6.190 -3.666 1.00 97.06 74 SER A N 1
ATOM 481 C CA . SER A 1 74 ? -4.467 7.044 -4.719 1.00 97.06 74 SER A CA 1
ATOM 482 C C . SER A 1 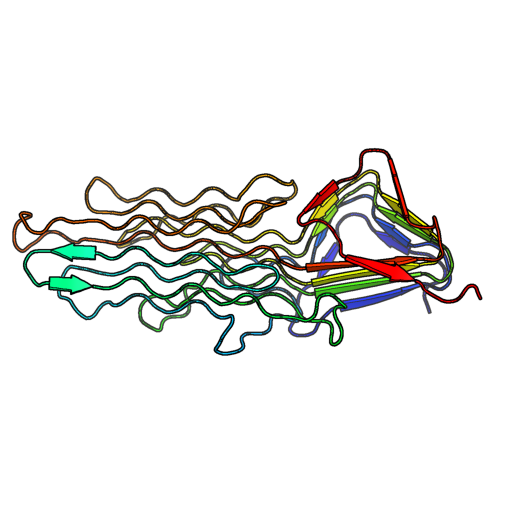74 ? -4.290 6.262 -6.019 1.00 97.06 74 SER A C 1
ATOM 484 O O . SER A 1 74 ? -4.382 5.032 -6.035 1.00 97.06 74 SER A O 1
ATOM 486 N N . ALA A 1 75 ? -3.990 6.973 -7.106 1.00 98.00 75 ALA A N 1
ATOM 487 C CA . ALA A 1 75 ? -3.516 6.335 -8.326 1.00 98.00 75 ALA A CA 1
ATOM 488 C C . ALA A 1 75 ? -2.154 5.656 -8.091 1.00 98.00 75 ALA A C 1
ATOM 490 O O . ALA A 1 75 ? -1.378 6.088 -7.226 1.00 98.00 75 ALA A O 1
ATOM 491 N N . GLY A 1 76 ? -1.894 4.599 -8.857 1.00 98.44 76 GLY A N 1
ATOM 492 C CA . GLY A 1 76 ? -0.575 3.999 -9.014 1.00 98.44 76 GLY A CA 1
ATOM 493 C C . GLY A 1 76 ? 0.283 4.786 -10.006 1.00 98.44 76 GLY A C 1
ATOM 494 O O . GLY A 1 76 ? -0.217 5.581 -10.804 1.00 98.44 76 GLY A O 1
ATOM 495 N N . GLY A 1 77 ? 1.590 4.557 -9.958 1.00 98.62 77 GLY A N 1
ATOM 496 C CA . GLY A 1 77 ? 2.554 5.141 -10.876 1.00 98.62 77 GLY A CA 1
ATOM 497 C C . GLY A 1 77 ? 2.500 4.482 -12.250 1.00 98.62 77 GLY A C 1
ATOM 498 O O . GLY A 1 77 ? 2.258 3.281 -12.382 1.00 98.62 77 GLY A O 1
ATOM 499 N N . LYS A 1 78 ? 2.763 5.264 -13.294 1.00 98.50 78 LYS A N 1
ATOM 500 C CA . LYS A 1 78 ? 2.965 4.759 -14.654 1.00 98.50 78 LYS A CA 1
ATOM 501 C C . LYS A 1 78 ? 4.300 4.012 -14.745 1.00 98.50 78 LYS A C 1
ATOM 503 O O . LYS A 1 78 ? 5.274 4.418 -14.113 1.00 98.50 78 LYS A O 1
ATOM 508 N N . GLY A 1 79 ? 4.369 2.967 -15.563 1.00 97.75 79 GLY A N 1
ATOM 509 C CA . GLY A 1 79 ? 5.644 2.403 -15.997 1.00 97.75 79 GLY A CA 1
ATOM 510 C C . GLY A 1 79 ? 6.398 3.348 -16.939 1.00 97.75 79 GLY A C 1
ATOM 511 O O . GLY A 1 79 ? 5.798 4.121 -17.693 1.00 97.75 79 GLY A O 1
ATOM 512 N N . GLY A 1 80 ? 7.723 3.283 -16.905 1.00 97.69 80 GLY A N 1
ATOM 513 C CA . GLY A 1 80 ? 8.604 3.983 -17.828 1.00 97.69 80 GLY A CA 1
ATOM 514 C C . GLY A 1 80 ? 8.556 3.367 -19.224 1.00 97.69 80 GLY A C 1
ATOM 515 O O . GLY A 1 80 ? 8.355 2.162 -19.380 1.00 97.69 80 GLY A O 1
ATOM 516 N N . SER A 1 81 ? 8.743 4.192 -20.249 1.00 96.81 81 SER A N 1
ATOM 517 C CA . SER A 1 81 ? 8.922 3.719 -21.623 1.00 96.81 81 SER A CA 1
ATOM 518 C C . SER A 1 81 ? 10.376 3.314 -21.873 1.00 96.81 81 SER A C 1
ATOM 520 O O . SER A 1 81 ? 11.289 3.870 -21.259 1.00 96.81 81 SER A O 1
ATOM 522 N N . ALA A 1 82 ? 10.588 2.393 -22.808 1.00 94.94 82 ALA A N 1
ATOM 523 C CA . ALA A 1 82 ? 11.904 2.057 -23.343 1.00 94.94 82 ALA A CA 1
ATOM 524 C C . ALA A 1 82 ? 11.978 2.476 -24.812 1.00 94.94 82 ALA A C 1
ATOM 526 O O . ALA A 1 82 ? 11.074 2.159 -25.586 1.00 94.94 82 ALA A O 1
ATOM 527 N N . ILE A 1 83 ? 13.032 3.191 -25.194 1.00 94.19 83 ILE A N 1
ATOM 528 C CA . ILE A 1 83 ? 13.247 3.654 -26.569 1.00 94.19 83 ILE A CA 1
ATOM 529 C C . ILE A 1 83 ? 14.577 3.099 -27.066 1.00 94.19 83 ILE A C 1
ATOM 531 O O . ILE A 1 83 ? 15.595 3.261 -26.396 1.00 94.19 83 ILE A O 1
ATOM 535 N N . ASN A 1 84 ? 14.564 2.457 -28.233 1.00 91.50 84 ASN A N 1
ATOM 536 C CA . ASN A 1 84 ? 15.756 2.027 -28.960 1.00 91.50 84 ASN A CA 1
ATOM 537 C C . ASN A 1 84 ? 15.606 2.316 -30.464 1.00 91.50 84 ASN A C 1
ATOM 539 O O . ASN A 1 84 ? 14.615 2.891 -30.915 1.00 91.50 84 ASN A O 1
ATOM 543 N N . THR A 1 85 ? 16.583 1.878 -31.254 1.00 90.12 85 THR A N 1
ATOM 544 C CA . THR A 1 85 ? 16.598 2.003 -32.724 1.00 90.12 85 THR A CA 1
ATOM 545 C C . THR A 1 85 ? 15.393 1.374 -33.434 1.00 90.12 85 THR A C 1
ATOM 547 O O . THR A 1 85 ? 15.053 1.793 -34.539 1.00 90.12 85 THR A O 1
ATOM 550 N N . ASN A 1 86 ? 14.719 0.397 -32.817 1.00 88.19 86 ASN A N 1
ATOM 551 C CA . ASN A 1 86 ? 13.535 -0.263 -33.375 1.00 88.19 86 ASN A CA 1
ATOM 552 C C . ASN A 1 86 ? 12.224 0.467 -33.029 1.00 88.19 86 ASN A C 1
ATOM 554 O O . ASN A 1 86 ? 11.180 0.134 -33.591 1.00 88.19 86 ASN A O 1
ATOM 558 N N . GLY A 1 87 ? 12.262 1.446 -32.119 1.00 91.62 87 GLY A N 1
ATOM 559 C CA . GLY A 1 87 ? 11.123 2.281 -31.746 1.00 91.62 87 GLY A CA 1
ATOM 560 C C . GLY A 1 87 ? 10.962 2.480 -30.237 1.00 91.62 87 GLY A C 1
ATOM 561 O O . GLY A 1 87 ? 11.874 2.263 -29.441 1.00 91.62 87 GLY A O 1
ATOM 562 N N . THR A 1 88 ? 9.757 2.895 -29.848 1.00 94.75 88 THR A N 1
ATOM 563 C CA . THR A 1 88 ? 9.363 3.145 -28.454 1.00 94.75 88 THR A CA 1
ATOM 564 C C . THR A 1 88 ? 8.428 2.039 -27.990 1.00 94.75 88 THR A C 1
ATOM 566 O O . THR A 1 88 ? 7.320 1.958 -28.507 1.00 94.75 88 THR A O 1
ATOM 569 N N . ALA A 1 89 ? 8.820 1.274 -26.972 1.00 94.88 89 ALA A N 1
ATOM 570 C CA . ALA A 1 89 ? 7.922 0.453 -26.163 1.00 94.88 89 ALA A CA 1
ATOM 571 C C . ALA A 1 89 ? 7.317 1.310 -25.033 1.00 94.88 89 ALA A C 1
ATOM 573 O O . ALA A 1 89 ? 8.032 1.666 -24.083 1.00 94.88 89 ALA A O 1
ATOM 574 N N . PRO A 1 90 ? 6.026 1.689 -25.090 1.00 96.44 90 PRO A N 1
ATOM 575 C CA . PRO A 1 90 ? 5.416 2.492 -24.042 1.00 96.44 90 PRO A CA 1
ATOM 576 C C . PRO A 1 90 ? 5.305 1.725 -22.720 1.00 96.44 90 PRO A C 1
ATOM 578 O O . PRO A 1 90 ? 4.941 0.549 -22.683 1.00 96.44 90 PRO A O 1
ATOM 581 N N . GLY A 1 91 ? 5.559 2.418 -21.610 1.00 96.31 91 GLY A N 1
ATOM 582 C CA . GLY A 1 91 ? 5.248 1.895 -20.282 1.00 96.31 91 GLY A CA 1
ATOM 583 C C . GLY A 1 91 ? 3.741 1.838 -20.013 1.00 96.31 91 GLY A C 1
ATOM 584 O O . GLY A 1 91 ? 2.970 2.676 -20.498 1.00 96.31 91 GLY A O 1
ATOM 585 N N . GLY A 1 92 ? 3.328 0.863 -19.207 1.00 96.44 92 GLY A N 1
ATOM 586 C CA . GLY A 1 92 ? 1.938 0.635 -18.833 1.00 96.44 92 GLY A CA 1
ATOM 587 C C . GLY A 1 92 ? 1.357 1.763 -17.981 1.00 96.44 92 GLY A C 1
ATOM 588 O O . GLY A 1 92 ? 2.053 2.384 -17.175 1.00 96.44 92 GLY A O 1
ATOM 589 N N . ALA A 1 93 ? 0.064 2.042 -18.154 1.00 97.44 93 ALA A N 1
ATOM 590 C CA . ALA A 1 93 ? -0.642 3.060 -17.377 1.00 97.44 93 ALA A CA 1
ATOM 591 C C . ALA A 1 93 ? -0.680 2.712 -15.878 1.00 97.44 93 ALA A C 1
ATOM 593 O O . ALA A 1 93 ? -0.799 1.544 -15.516 1.00 97.44 93 ALA A O 1
ATOM 594 N N . GLY A 1 94 ? -0.615 3.716 -15.003 1.00 97.94 94 GLY A N 1
ATOM 595 C CA . GLY A 1 94 ? -0.905 3.517 -13.583 1.00 97.94 94 GLY A CA 1
ATOM 596 C C . GLY A 1 94 ? -2.393 3.241 -13.363 1.00 97.94 94 GLY A C 1
ATOM 597 O O . GLY A 1 94 ? -3.243 3.815 -14.048 1.00 97.94 94 GLY A O 1
ATOM 598 N N . GLY A 1 95 ? -2.709 2.372 -12.408 1.00 97.94 95 GLY A N 1
ATOM 599 C CA . GLY A 1 95 ? -4.078 2.118 -11.981 1.00 97.94 95 GLY A CA 1
ATOM 600 C C . GLY A 1 95 ? -4.705 3.364 -11.357 1.00 97.94 95 GLY A C 1
ATOM 601 O O . GLY A 1 95 ? -4.055 4.103 -10.617 1.00 97.94 95 GLY A O 1
ATOM 602 N N . SER A 1 96 ? -5.977 3.615 -11.641 1.00 97.12 96 SER A N 1
ATOM 603 C CA . SER A 1 96 ? -6.704 4.767 -11.102 1.00 97.12 96 SER A CA 1
ATOM 604 C C . SER A 1 96 ? -6.996 4.609 -9.610 1.00 97.12 96 SER A C 1
ATOM 606 O O . SER A 1 96 ? -7.148 3.498 -9.098 1.00 97.12 96 SER A O 1
ATOM 608 N N . ALA A 1 97 ? -7.137 5.737 -8.908 1.00 95.06 97 ALA A N 1
ATOM 609 C CA . ALA A 1 97 ? -7.699 5.726 -7.564 1.00 95.06 97 ALA A CA 1
ATOM 610 C C . ALA A 1 97 ? -9.145 5.205 -7.619 1.00 95.06 97 ALA A C 1
ATOM 612 O O . ALA A 1 97 ? -9.953 5.671 -8.422 1.00 95.06 97 ALA A O 1
ATOM 613 N N . THR A 1 98 ? -9.476 4.252 -6.756 1.00 90.88 98 THR A N 1
ATOM 614 C CA . THR A 1 98 ? -10.799 3.628 -6.656 1.00 90.88 98 THR A CA 1
ATOM 615 C C . THR A 1 98 ? -11.190 3.416 -5.192 1.00 90.88 98 THR A C 1
ATOM 617 O O . THR A 1 98 ? -10.560 3.935 -4.263 1.00 90.88 98 THR A O 1
ATOM 620 N N . GLY A 1 99 ? -12.279 2.685 -4.962 1.00 79.38 99 GLY A N 1
ATOM 621 C CA . GLY A 1 99 ? -12.796 2.433 -3.625 1.00 79.38 99 GLY A CA 1
ATOM 622 C C . GLY A 1 99 ? -13.523 3.623 -3.013 1.00 79.38 99 GLY A C 1
ATOM 623 O O . GLY A 1 99 ? -13.250 4.787 -3.295 1.00 79.38 99 GLY A O 1
ATOM 624 N N . ASN A 1 100 ? -14.458 3.307 -2.128 1.00 86.94 100 ASN A N 1
ATOM 625 C CA . ASN A 1 100 ? -15.201 4.294 -1.365 1.00 86.94 100 ASN A CA 1
ATOM 626 C C . ASN A 1 100 ? -14.388 4.695 -0.115 1.00 86.94 100 ASN A C 1
ATOM 628 O O . ASN A 1 100 ? -13.966 3.794 0.614 1.00 86.94 100 ASN A O 1
ATOM 632 N N . PRO A 1 101 ? -14.200 5.995 0.193 1.00 87.12 101 PRO A N 1
ATOM 633 C CA . PRO A 1 101 ? -13.624 6.443 1.466 1.00 87.12 101 PRO A CA 1
ATOM 634 C C . PRO A 1 101 ? -14.300 5.835 2.703 1.00 87.12 101 PRO A C 1
ATOM 636 O O . PRO A 1 101 ? -13.640 5.606 3.707 1.00 87.12 101 PRO A O 1
ATOM 639 N N . VAL A 1 102 ? -15.596 5.519 2.624 1.00 90.19 102 VAL A N 1
ATOM 640 C CA . VAL A 1 102 ? -16.367 4.904 3.719 1.00 90.19 102 VAL A CA 1
ATOM 641 C C . VAL A 1 102 ? -16.090 3.397 3.864 1.00 90.19 102 VAL A C 1
ATOM 643 O O . VAL A 1 102 ? -16.507 2.800 4.848 1.00 90.19 102 VAL A O 1
ATOM 646 N N . LEU A 1 103 ? -15.366 2.776 2.922 1.00 90.88 1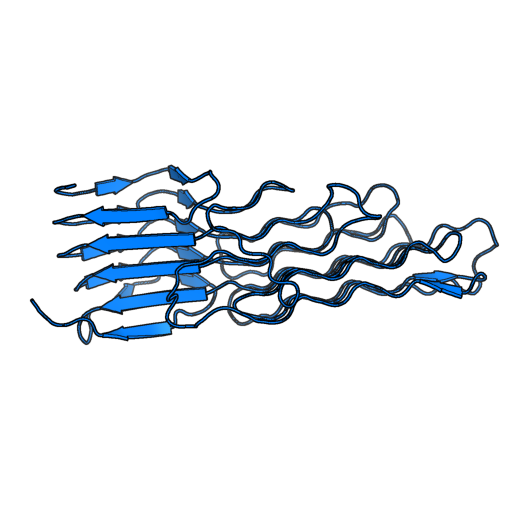03 LEU A N 1
ATOM 647 C CA . LEU A 1 103 ? -15.058 1.337 2.894 1.00 90.88 103 LEU A CA 1
ATOM 648 C C . LEU A 1 103 ? -16.303 0.435 2.960 1.00 90.88 103 LEU A C 1
ATOM 650 O O . LEU A 1 103 ? -16.294 -0.624 3.582 1.00 90.88 103 LEU A O 1
ATOM 654 N N . VAL A 1 104 ? -17.370 0.850 2.270 1.00 89.31 104 VAL A N 1
ATOM 655 C CA . VAL A 1 104 ? -18.573 0.041 2.041 1.00 89.31 104 VAL A CA 1
ATOM 656 C C . VAL A 1 104 ? -18.799 -0.088 0.524 1.00 89.31 104 VAL A C 1
ATOM 658 O O . VAL A 1 104 ? -19.067 0.934 -0.121 1.00 89.31 104 VAL A O 1
ATOM 661 N N . PRO A 1 105 ? -18.674 -1.301 -0.058 1.00 89.56 105 PRO A N 1
ATOM 662 C CA . PRO A 1 105 ? -18.217 -2.537 0.591 1.00 89.56 105 PRO A CA 1
ATOM 663 C C . PRO A 1 105 ? -16.735 -2.472 1.005 1.00 89.56 105 PRO A C 1
ATOM 665 O O . PRO A 1 105 ? -15.943 -1.735 0.411 1.00 89.56 105 PRO A O 1
ATOM 668 N N . LEU A 1 106 ? -16.361 -3.275 2.006 1.00 93.75 106 LEU A N 1
ATOM 669 C CA . LEU A 1 106 ? -14.969 -3.450 2.418 1.00 93.75 106 LEU A CA 1
ATOM 670 C C . LEU A 1 106 ? -14.224 -4.239 1.334 1.00 93.75 106 LEU A C 1
ATOM 672 O O . LEU A 1 106 ? -14.581 -5.378 1.034 1.00 93.75 106 LEU A O 1
ATOM 676 N N . ARG A 1 107 ? -13.188 -3.634 0.750 1.00 94.69 107 ARG A N 1
ATOM 677 C CA . ARG A 1 107 ? -12.345 -4.248 -0.284 1.00 94.69 107 ARG A CA 1
ATOM 678 C C . ARG A 1 107 ? -10.880 -3.888 -0.090 1.00 94.69 107 ARG A C 1
ATOM 680 O O . ARG A 1 107 ? -10.565 -2.853 0.499 1.00 94.69 107 ARG A O 1
ATOM 687 N N . GLY A 1 108 ? -10.017 -4.760 -0.592 1.00 95.94 108 GLY A N 1
ATOM 688 C CA . GLY A 1 108 ? -8.577 -4.568 -0.642 1.00 95.94 108 GLY A CA 1
ATOM 689 C C . GLY A 1 108 ? -8.157 -3.731 -1.845 1.00 95.94 108 GLY A C 1
ATOM 690 O O . GLY A 1 108 ? -8.987 -3.208 -2.598 1.00 95.94 108 GLY A O 1
ATOM 691 N N . GLY A 1 109 ? -6.844 -3.631 -2.000 1.00 96.81 109 GLY A N 1
ATOM 692 C CA . GLY A 1 109 ? -6.169 -2.931 -3.075 1.00 96.81 109 GLY A CA 1
ATOM 693 C C . GLY A 1 109 ? -6.196 -3.695 -4.391 1.00 96.81 109 GLY A C 1
ATOM 694 O O . GLY A 1 109 ? -6.831 -4.748 -4.518 1.00 96.81 109 GLY A O 1
ATOM 695 N N . CYS A 1 110 ? -5.482 -3.139 -5.362 1.00 97.06 110 CYS A N 1
ATOM 696 C CA . CYS A 1 110 ? -5.402 -3.632 -6.725 1.00 97.06 110 CYS A CA 1
ATOM 697 C C . CYS A 1 110 ? -3.976 -4.014 -7.096 1.00 97.06 110 CYS A C 1
ATOM 699 O O . CYS A 1 110 ? -2.999 -3.411 -6.638 1.00 97.06 110 CYS A O 1
ATOM 701 N N . ASP A 1 111 ? -3.885 -5.016 -7.959 1.00 97.00 111 ASP A N 1
ATOM 702 C CA . ASP A 1 111 ? -2.623 -5.491 -8.498 1.00 97.00 111 ASP A CA 1
ATOM 703 C C . ASP A 1 111 ? -2.041 -4.481 -9.503 1.00 97.00 111 ASP A C 1
ATOM 705 O O . ASP A 1 111 ? -2.741 -3.670 -10.118 1.00 97.00 111 ASP A O 1
ATOM 709 N N . SER A 1 112 ? -0.731 -4.546 -9.688 1.00 96.38 112 SER A N 1
ATOM 710 C CA . SER A 1 112 ? -0.039 -3.889 -10.797 1.00 96.38 112 SER A CA 1
ATOM 711 C C . SER A 1 112 ? -0.324 -4.557 -12.150 1.00 96.38 112 SER A C 1
ATOM 713 O O . SER A 1 112 ? -0.997 -5.589 -12.239 1.00 96.38 112 SER A O 1
ATOM 715 N N . GLY A 1 113 ? 0.204 -3.960 -13.221 1.00 94.56 113 GLY A N 1
ATOM 716 C CA . GLY A 1 113 ? 0.217 -4.570 -14.546 1.00 94.56 113 GLY A CA 1
ATOM 717 C C . GLY A 1 113 ? 1.107 -5.807 -14.618 1.00 94.56 113 GLY A C 1
ATOM 718 O O . GLY A 1 113 ? 2.014 -5.996 -13.806 1.00 94.56 113 GLY A O 1
ATOM 719 N N . ARG A 1 114 ? 0.848 -6.657 -15.616 1.00 90.88 114 ARG A N 1
ATOM 720 C CA . ARG A 1 114 ? 1.515 -7.956 -15.758 1.00 90.88 114 ARG A CA 1
ATOM 721 C C . ARG A 1 114 ? 2.681 -7.897 -16.732 1.00 90.88 114 ARG A C 1
ATOM 723 O O . ARG A 1 114 ? 2.535 -7.425 -17.858 1.00 90.88 114 ARG A O 1
ATOM 730 N N . LEU A 1 115 ? 3.794 -8.498 -16.331 1.00 79.44 115 LEU A N 1
ATOM 731 C CA . LEU A 1 115 ? 4.956 -8.754 -17.183 1.00 79.44 115 LEU A CA 1
ATOM 732 C C . LEU A 1 115 ? 4.612 -9.745 -18.306 1.00 79.44 115 LEU A C 1
ATOM 734 O O . LEU A 1 115 ? 4.445 -10.937 -18.038 1.00 79.44 115 LEU A O 1
ATOM 738 N N . GLY A 1 116 ? 4.497 -9.280 -19.555 1.00 67.69 116 GLY A N 1
ATOM 739 C CA . GLY A 1 116 ? 4.378 -10.151 -20.738 1.00 67.69 116 GLY A CA 1
ATOM 740 C C . GLY A 1 116 ? 3.235 -11.180 -20.678 1.00 67.69 116 GLY A C 1
ATOM 741 O O . GLY A 1 116 ? 3.372 -12.284 -21.194 1.00 67.69 116 GLY A O 1
ATOM 742 N N . GLY A 1 117 ? 2.137 -10.871 -19.977 1.00 59.94 117 GLY A N 1
ATOM 743 C CA . GLY A 1 117 ? 1.007 -11.794 -19.784 1.00 59.94 117 GLY A CA 1
ATOM 744 C C . GLY A 1 117 ? 1.240 -12.941 -18.785 1.00 59.94 117 GLY A C 1
ATOM 745 O O . GLY A 1 117 ? 0.343 -13.760 -18.588 1.00 59.94 117 GLY A O 1
ATOM 746 N N . THR A 1 118 ? 2.399 -12.999 -18.122 1.00 61.75 118 THR A N 1
ATOM 747 C CA . THR A 1 118 ? 2.731 -14.013 -17.103 1.00 61.75 118 THR A CA 1
ATOM 748 C C . THR A 1 118 ? 2.202 -13.649 -15.704 1.00 61.75 118 THR A C 1
ATOM 750 O O . THR A 1 118 ? 1.562 -12.613 -15.505 1.00 61.75 118 THR A O 1
ATOM 753 N N . ALA A 1 119 ? 2.436 -14.524 -14.716 1.00 61.66 119 ALA A N 1
ATOM 754 C CA . ALA A 1 119 ? 1.977 -14.371 -13.330 1.00 61.66 119 ALA A CA 1
ATOM 755 C C . ALA A 1 119 ? 2.758 -13.326 -12.500 1.00 61.66 119 ALA A C 1
ATOM 757 O O . ALA A 1 119 ? 2.417 -13.109 -11.341 1.00 61.66 119 ALA A O 1
ATOM 758 N N . GLY A 1 120 ? 3.788 -12.680 -13.060 1.00 83.88 120 GLY A N 1
ATOM 759 C CA . GLY A 1 120 ? 4.575 -11.672 -12.349 1.00 83.88 120 GLY A CA 1
ATOM 760 C C . GLY A 1 120 ? 3.856 -10.324 -12.261 1.00 83.88 120 GLY A C 1
ATOM 761 O O . GLY A 1 120 ? 3.761 -9.609 -13.260 1.00 83.88 120 GLY A O 1
ATOM 762 N N . PHE A 1 121 ? 3.368 -9.980 -11.070 1.00 93.00 121 PHE A N 1
ATOM 763 C CA . PHE A 1 121 ? 2.809 -8.674 -10.713 1.00 93.00 121 PHE A CA 1
ATOM 764 C C . PHE A 1 121 ? 3.005 -8.417 -9.211 1.00 93.00 121 PHE A C 1
ATOM 766 O O . PHE A 1 121 ? 2.972 -9.355 -8.416 1.00 93.00 121 PHE A O 1
ATOM 773 N N . GLY A 1 122 ? 3.206 -7.159 -8.812 1.00 95.75 122 GLY A N 1
ATOM 774 C CA . GLY A 1 122 ? 3.019 -6.746 -7.418 1.00 95.75 122 GLY A CA 1
ATOM 775 C C . GLY A 1 122 ? 1.530 -6.747 -7.089 1.00 95.75 122 GLY A C 1
ATOM 776 O O . GLY A 1 122 ? 0.733 -6.155 -7.827 1.00 95.75 122 GLY A O 1
ATOM 777 N N . ALA A 1 123 ? 1.158 -7.460 -6.033 1.00 97.06 123 ALA A N 1
ATOM 778 C CA . ALA A 1 123 ? -0.219 -7.720 -5.655 1.00 97.06 123 ALA A CA 1
ATOM 779 C C . ALA A 1 123 ? -0.763 -6.678 -4.662 1.00 97.06 123 ALA A C 1
ATOM 781 O O . ALA A 1 123 ? -0.036 -6.111 -3.841 1.00 97.06 123 ALA A O 1
ATOM 782 N N . GLY A 1 124 ? -2.063 -6.405 -4.755 1.00 97.38 124 GLY A N 1
ATOM 783 C CA . GLY A 1 124 ? -2.753 -5.438 -3.906 1.00 97.38 124 GLY A CA 1
ATOM 784 C C . GLY A 1 124 ? -2.936 -5.931 -2.469 1.00 97.38 124 GLY A C 1
ATOM 785 O O . GLY A 1 124 ? -3.247 -7.102 -2.234 1.00 97.38 124 GLY A O 1
ATOM 786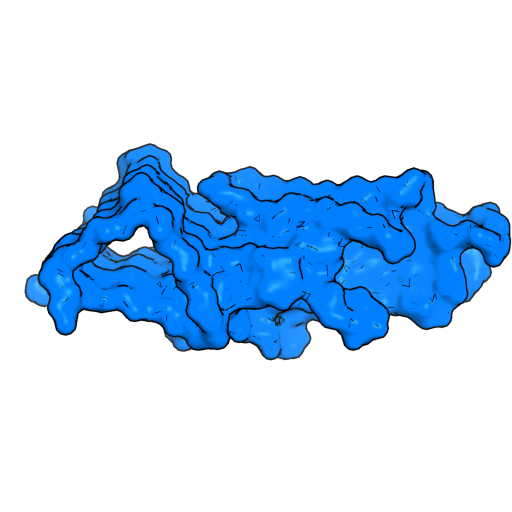 N N . GLY A 1 125 ? -2.783 -5.023 -1.504 1.00 98.06 125 GLY A N 1
ATOM 787 C CA . GLY A 1 125 ? -2.987 -5.298 -0.082 1.00 98.06 125 GLY A CA 1
ATOM 788 C C . GLY A 1 125 ? -4.425 -5.696 0.254 1.00 98.06 125 GLY A C 1
ATOM 789 O O . GLY A 1 125 ? -5.365 -5.402 -0.484 1.00 98.06 125 GLY A O 1
ATOM 790 N N . GLY A 1 126 ? -4.614 -6.381 1.377 1.00 98.06 126 GLY A N 1
ATOM 791 C CA . GLY A 1 126 ? -5.906 -6.941 1.762 1.00 98.06 126 GLY A CA 1
ATOM 792 C C . GLY A 1 126 ? -6.855 -5.955 2.437 1.00 98.06 126 GLY A C 1
ATOM 793 O O . GLY A 1 126 ? -6.676 -4.740 2.404 1.00 98.06 126 GLY A O 1
ATOM 794 N N . ALA A 1 127 ? -7.901 -6.486 3.057 1.00 97.62 127 ALA A N 1
ATOM 795 C CA . ALA A 1 127 ? -8.912 -5.707 3.742 1.00 97.62 127 ALA A CA 1
ATOM 796 C C . ALA A 1 127 ? -9.207 -6.259 5.136 1.00 97.62 127 ALA A C 1
ATOM 798 O O . ALA A 1 127 ? -9.503 -7.447 5.291 1.00 97.62 127 ALA A O 1
ATOM 799 N N . ILE A 1 128 ? -9.147 -5.377 6.134 1.00 97.69 128 ILE A N 1
ATOM 800 C CA . ILE A 1 128 ? -9.380 -5.685 7.546 1.00 97.69 128 ILE A CA 1
ATOM 801 C C . ILE A 1 128 ? -10.491 -4.782 8.070 1.00 97.69 128 ILE A C 1
ATOM 803 O O . ILE A 1 128 ? -10.425 -3.562 7.929 1.00 97.69 128 ILE A O 1
ATOM 807 N N . GLN A 1 129 ? -11.465 -5.373 8.753 1.00 97.62 129 GLN A N 1
ATOM 808 C CA . GLN A 1 129 ? -12.384 -4.659 9.625 1.00 97.62 129 GLN A CA 1
ATOM 809 C C . GLN A 1 129 ? -12.261 -5.172 11.058 1.00 97.62 129 GLN A C 1
ATOM 811 O O . GLN A 1 129 ? -12.431 -6.362 11.322 1.00 97.62 129 GLN A O 1
ATOM 816 N N . LEU A 1 130 ? -11.997 -4.262 11.990 1.00 97.56 130 LEU A N 1
ATOM 817 C CA . LEU A 1 130 ? -12.001 -4.538 13.422 1.00 97.56 130 LEU A CA 1
ATOM 818 C C . LEU A 1 130 ? -13.179 -3.802 14.050 1.00 97.56 130 LEU A C 1
ATOM 820 O O . LEU A 1 130 ? -13.257 -2.577 13.965 1.00 97.56 130 LEU A O 1
ATOM 824 N N . VAL A 1 131 ? -14.079 -4.548 14.684 1.00 97.38 131 VAL A N 1
ATOM 825 C CA . VAL A 1 131 ? -15.251 -4.006 15.376 1.00 97.38 131 VAL A CA 1
ATOM 826 C C . VAL A 1 131 ? -15.188 -4.371 16.853 1.00 97.38 131 VAL A C 1
ATOM 828 O O . VAL A 1 131 ? -15.025 -5.542 17.206 1.00 97.38 131 VAL A O 1
ATOM 831 N N . SER A 1 132 ? -15.366 -3.382 17.723 1.00 96.81 132 SER A N 1
ATOM 832 C CA . SER A 1 132 ? -15.544 -3.574 19.162 1.00 96.81 132 SER A CA 1
ATOM 833 C C . SER A 1 132 ? -16.753 -2.789 19.656 1.00 96.81 132 SER A C 1
ATOM 835 O O . SER A 1 132 ? -16.990 -1.657 19.242 1.00 96.81 132 SER A O 1
ATOM 837 N N . ARG A 1 133 ? -17.507 -3.363 20.598 1.00 95.56 133 ARG A N 1
ATOM 838 C CA . ARG A 1 133 ? -18.557 -2.615 21.306 1.00 95.56 133 ARG A CA 1
ATOM 839 C C . ARG A 1 133 ? -17.982 -1.562 22.260 1.00 95.56 133 ARG A C 1
ATOM 841 O O . ARG A 1 133 ? -18.709 -0.650 22.625 1.00 95.56 133 ARG A O 1
ATOM 848 N N . THR A 1 134 ? -16.729 -1.692 22.692 1.00 95.94 134 THR A N 1
ATOM 849 C CA . THR A 1 134 ? -16.144 -0.870 23.763 1.00 95.94 134 THR A CA 1
ATOM 850 C C . THR A 1 134 ? -14.945 -0.072 23.267 1.00 95.94 134 THR A C 1
ATOM 852 O O . THR A 1 134 ? -15.018 1.153 23.158 1.00 95.94 134 THR A O 1
ATOM 855 N N . LYS A 1 135 ? -13.843 -0.755 22.950 1.00 96.75 135 LYS A N 1
ATOM 856 C CA . LYS A 1 135 ? -12.563 -0.126 22.646 1.00 96.75 135 LYS A CA 1
ATOM 857 C C . LYS A 1 135 ? -11.713 -0.966 21.698 1.00 96.75 135 LYS A C 1
ATOM 859 O O . LYS A 1 135 ? -11.573 -2.175 21.872 1.00 96.75 135 LYS A O 1
ATOM 864 N N . ILE A 1 136 ? -11.045 -0.296 20.766 1.00 98.31 136 ILE A N 1
ATOM 865 C CA . ILE A 1 136 ? -9.896 -0.833 20.032 1.00 98.31 136 ILE A CA 1
ATOM 866 C C . ILE A 1 136 ? -8.639 -0.112 20.522 1.00 98.31 136 ILE A C 1
ATOM 868 O O . ILE A 1 136 ? -8.589 1.116 20.550 1.00 98.31 136 ILE A O 1
ATOM 872 N N . THR A 1 137 ? -7.615 -0.865 20.912 1.00 98.19 137 THR A N 1
ATOM 873 C CA . THR A 1 137 ? -6.288 -0.341 21.253 1.00 98.19 137 THR A CA 1
ATOM 874 C C . THR A 1 137 ? -5.261 -0.921 20.293 1.00 98.19 137 THR A C 1
ATOM 876 O O . THR A 1 137 ? -5.157 -2.139 20.166 1.00 98.19 137 THR A O 1
ATOM 879 N N . VAL A 1 138 ? -4.492 -0.057 19.638 1.00 98.12 138 VAL A N 1
ATOM 880 C CA . VAL A 1 138 ? -3.404 -0.453 18.738 1.00 98.12 138 VAL A CA 1
ATOM 881 C C . VAL A 1 138 ? -2.105 0.151 19.258 1.00 98.12 138 VAL A C 1
ATOM 883 O O . VAL A 1 138 ? -1.883 1.362 19.163 1.00 98.12 138 VAL A O 1
ATOM 886 N N . THR A 1 139 ? -1.264 -0.704 19.831 1.00 97.50 139 THR A N 1
ATOM 887 C CA . THR A 1 139 ? 0.100 -0.377 20.274 1.00 97.50 139 THR A CA 1
ATOM 888 C C . THR A 1 139 ? 1.150 -0.940 19.313 1.00 97.50 139 THR A C 1
ATOM 890 O O . THR A 1 139 ? 2.224 -0.357 19.198 1.00 97.50 139 THR A O 1
ATOM 893 N N . GLY A 1 140 ? 0.817 -2.019 18.592 1.00 97.38 140 GLY A N 1
ATOM 894 C CA . GLY A 1 140 ? 1.612 -2.604 17.511 1.00 97.38 140 GLY A CA 1
ATOM 895 C C . GLY A 1 140 ? 1.276 -2.028 16.130 1.00 97.38 140 GLY A C 1
ATOM 896 O O . GLY A 1 140 ? 1.164 -0.813 15.963 1.00 97.38 140 GLY A O 1
ATOM 897 N N . VAL A 1 141 ? 1.109 -2.891 15.124 1.00 98.25 141 VAL A N 1
ATOM 898 C CA . VAL A 1 141 ? 0.842 -2.488 13.733 1.00 98.25 141 VAL A CA 1
ATOM 899 C C . VAL A 1 141 ? -0.382 -3.206 13.173 1.00 98.25 141 VAL A C 1
ATOM 901 O O . VAL A 1 141 ? -0.485 -4.422 13.279 1.00 98.25 141 VAL A O 1
ATOM 904 N N . VAL A 1 142 ? -1.281 -2.476 12.512 1.00 98.62 142 VAL A N 1
ATOM 905 C CA . VAL A 1 142 ? -2.312 -3.053 11.632 1.00 98.62 142 VAL A CA 1
ATOM 906 C C . VAL A 1 142 ? -1.942 -2.736 10.187 1.00 98.62 142 VAL A C 1
ATOM 908 O O . VAL A 1 142 ? -1.870 -1.561 9.829 1.00 98.62 142 VAL A O 1
ATOM 911 N N . ALA A 1 143 ? -1.698 -3.754 9.361 1.00 98.56 143 ALA A N 1
ATOM 912 C CA . ALA A 1 143 ? -1.150 -3.581 8.016 1.00 98.56 143 ALA A CA 1
ATOM 913 C C . ALA A 1 143 ? -2.015 -4.210 6.917 1.00 98.56 143 ALA A C 1
ATOM 915 O O . ALA A 1 143 ? -2.471 -5.346 7.030 1.00 98.56 143 ALA A O 1
ATOM 916 N N . ALA A 1 144 ? -2.185 -3.482 5.820 1.00 98.31 144 ALA A N 1
ATOM 917 C CA . ALA A 1 144 ? -2.817 -3.941 4.587 1.00 98.31 144 ALA A CA 1
ATOM 918 C C . ALA A 1 144 ? -2.014 -3.431 3.383 1.00 98.31 144 ALA A C 1
ATOM 920 O O . ALA A 1 144 ? -2.541 -2.753 2.502 1.00 98.31 144 ALA A O 1
ATOM 921 N N . ASN A 1 145 ? -0.709 -3.686 3.381 1.00 98.75 145 ASN A N 1
ATOM 922 C CA . ASN A 1 145 ? 0.206 -3.135 2.387 1.00 98.75 145 ASN A CA 1
ATOM 923 C C . ASN A 1 145 ? 0.170 -3.923 1.075 1.00 98.75 145 ASN A C 1
ATOM 925 O O . ASN A 1 145 ? -0.082 -5.129 1.076 1.00 98.75 145 ASN A O 1
ATOM 929 N N . GLY A 1 146 ? 0.427 -3.235 -0.035 1.00 98.44 146 GLY A N 1
ATOM 930 C CA . GLY A 1 146 ? 0.708 -3.868 -1.320 1.00 98.44 146 GLY A CA 1
ATOM 931 C C . GLY A 1 146 ? 2.150 -4.367 -1.401 1.00 98.44 146 GLY A C 1
ATOM 932 O O . GLY A 1 146 ? 3.006 -3.949 -0.617 1.00 98.44 146 GLY A O 1
ATOM 933 N N . SER A 1 147 ? 2.417 -5.249 -2.357 1.00 97.88 147 SER A N 1
ATOM 934 C CA . SER A 1 147 ? 3.735 -5.857 -2.559 1.00 97.88 147 SER A CA 1
ATOM 935 C C . SER A 1 147 ? 4.452 -5.343 -3.808 1.00 97.88 147 SER A C 1
ATOM 937 O O . SER A 1 147 ? 3.857 -4.689 -4.674 1.00 97.88 147 SER A O 1
ATOM 939 N N . SER A 1 148 ? 5.740 -5.660 -3.910 1.00 95.75 148 SER A N 1
ATOM 940 C CA . SER A 1 148 ? 6.586 -5.422 -5.074 1.00 95.75 148 SER A CA 1
ATOM 941 C C . SER A 1 148 ? 6.956 -6.730 -5.774 1.00 95.75 148 SER A C 1
ATOM 943 O O . SER A 1 148 ? 7.284 -7.734 -5.142 1.00 95.75 148 SER A O 1
ATOM 945 N N . LEU A 1 149 ? 6.905 -6.718 -7.107 1.00 93.12 149 LEU A N 1
ATOM 946 C CA . LEU A 1 149 ? 7.497 -7.760 -7.955 1.00 93.12 149 LEU A CA 1
ATOM 947 C C . LEU A 1 149 ? 7.752 -7.219 -9.365 1.00 93.12 149 LEU A C 1
ATOM 949 O O . LEU A 1 149 ? 8.857 -7.319 -9.881 1.00 93.12 149 LEU A O 1
ATOM 953 N N . ALA A 1 150 ? 6.716 -6.636 -9.971 1.00 91.94 150 ALA A N 1
ATOM 954 C CA . ALA A 1 150 ? 6.780 -5.949 -11.257 1.00 91.94 150 ALA A CA 1
ATOM 955 C C . ALA A 1 150 ? 6.495 -4.463 -11.025 1.00 91.94 150 ALA A C 1
ATOM 957 O O . ALA A 1 150 ? 7.290 -3.780 -10.390 1.00 91.94 150 ALA A O 1
ATOM 958 N N . GLY A 1 151 ? 5.328 -3.963 -11.438 1.00 95.56 151 GLY A N 1
ATOM 959 C CA . GLY A 1 151 ? 4.794 -2.764 -10.800 1.00 95.56 151 GLY A CA 1
ATOM 960 C C . GLY A 1 151 ? 4.474 -3.033 -9.325 1.00 95.56 151 GLY A C 1
ATOM 961 O O . GLY A 1 151 ? 4.344 -4.184 -8.899 1.00 95.56 151 GLY A O 1
ATOM 962 N N . GLY A 1 152 ? 4.327 -1.967 -8.550 1.00 97.88 152 GLY A N 1
ATOM 963 C CA . GLY A 1 152 ? 3.890 -2.056 -7.163 1.00 97.88 152 GLY A CA 1
ATOM 964 C C . GLY A 1 152 ? 2.381 -2.273 -7.056 1.00 97.88 152 GLY A C 1
ATOM 965 O O . GLY A 1 152 ? 1.598 -1.603 -7.736 1.00 97.88 152 GLY A O 1
ATOM 966 N N . GLY A 1 153 ? 1.954 -3.198 -6.200 1.00 98.00 153 GLY A N 1
ATOM 967 C CA . GLY A 1 153 ? 0.550 -3.344 -5.819 1.00 98.00 153 GLY A CA 1
ATOM 968 C C . GLY A 1 153 ? 0.117 -2.228 -4.870 1.00 98.00 153 GLY A C 1
ATOM 969 O O . GLY A 1 153 ? 0.922 -1.719 -4.085 1.00 98.00 153 GLY A O 1
ATOM 970 N N . SER A 1 154 ? -1.148 -1.813 -4.933 1.00 98.25 154 SER A N 1
ATOM 971 C CA . SER A 1 154 ? -1.637 -0.748 -4.052 1.00 98.25 154 SER A CA 1
ATOM 972 C C . SER A 1 154 ? -1.825 -1.239 -2.615 1.00 98.25 154 SER A C 1
ATOM 974 O O . SER A 1 154 ? -2.080 -2.421 -2.377 1.00 98.25 154 SER A O 1
ATOM 976 N N . GLY A 1 155 ? -1.816 -0.317 -1.654 1.00 98.25 155 GLY A N 1
ATOM 977 C CA . GLY A 1 155 ? -2.343 -0.587 -0.318 1.00 98.25 155 GLY A CA 1
ATOM 978 C C . GLY A 1 155 ? -3.831 -0.959 -0.351 1.00 98.25 155 GLY A C 1
ATOM 979 O O . GLY A 1 155 ? -4.540 -0.679 -1.324 1.00 98.25 155 GLY A O 1
ATOM 980 N N . GLY A 1 156 ? -4.298 -1.596 0.718 1.00 97.75 156 GLY A N 1
ATOM 981 C CA . GLY A 1 156 ? -5.650 -2.120 0.875 1.00 97.75 156 GLY A CA 1
ATOM 982 C C . GLY A 1 156 ? -6.561 -1.291 1.783 1.00 97.75 156 GLY A C 1
ATOM 983 O O . GLY A 1 156 ? -6.380 -0.082 1.927 1.00 97.75 156 GLY A O 1
ATOM 984 N N . GLY A 1 157 ? -7.593 -1.919 2.349 1.00 97.75 157 GLY A N 1
ATOM 985 C CA . GLY A 1 157 ? -8.641 -1.252 3.130 1.00 97.75 157 GLY A CA 1
ATOM 986 C C . GLY A 1 157 ? -8.595 -1.607 4.615 1.00 97.75 157 GLY A C 1
ATOM 987 O O . GLY A 1 157 ? -8.641 -2.780 4.966 1.00 97.75 157 GLY A O 1
ATOM 988 N N . ILE A 1 158 ? -8.560 -0.619 5.508 1.00 98.50 158 ILE A N 1
ATOM 989 C CA . ILE A 1 158 ? -8.620 -0.858 6.959 1.00 98.50 158 ILE A CA 1
ATOM 990 C C . ILE A 1 158 ? -9.770 -0.062 7.570 1.00 98.50 158 ILE A C 1
ATOM 992 O O . ILE A 1 158 ? -9.779 1.166 7.508 1.00 98.50 158 ILE A O 1
ATOM 996 N N . LEU A 1 159 ? -10.722 -0.754 8.192 1.00 98.12 159 LEU A N 1
ATOM 997 C CA . LEU A 1 159 ? -11.852 -0.166 8.907 1.00 98.12 159 LEU A CA 1
ATOM 998 C C . LEU A 1 159 ? -11.769 -0.500 10.401 1.00 98.12 159 LEU A C 1
ATOM 1000 O O . LEU A 1 159 ? -11.798 -1.664 10.791 1.00 98.12 159 LEU A O 1
ATOM 1004 N N . LEU A 1 160 ? -11.696 0.528 11.242 1.00 98.12 160 LEU A N 1
ATOM 1005 C CA . LEU A 1 160 ? -11.767 0.404 12.698 1.00 98.12 160 LEU A CA 1
ATOM 1006 C C . LEU A 1 160 ? -13.094 0.985 13.180 1.00 98.12 160 LEU A C 1
ATOM 1008 O O . LEU A 1 160 ? -13.401 2.132 12.865 1.00 98.12 160 LEU A O 1
ATOM 1012 N N . GLU A 1 161 ? -13.864 0.221 13.947 1.00 97.69 161 GLU A N 1
ATOM 1013 C CA . GLU A 1 161 ? -15.165 0.647 14.463 1.00 97.69 161 GLU A CA 1
ATOM 1014 C C . GLU A 1 161 ? -15.320 0.304 15.946 1.00 97.69 161 GLU A C 1
ATOM 1016 O O . GLU A 1 161 ? -15.409 -0.863 16.324 1.00 97.69 161 GLU A O 1
ATOM 1021 N N . ALA A 1 162 ? -15.340 1.327 16.798 1.00 97.62 162 ALA A N 1
ATOM 1022 C CA . ALA A 1 162 ? -15.567 1.195 18.236 1.00 97.62 162 ALA A CA 1
ATOM 1023 C C . ALA A 1 162 ? -15.901 2.556 18.849 1.00 97.62 162 ALA A C 1
ATOM 1025 O O . ALA A 1 162 ? -15.469 3.566 18.302 1.00 97.62 162 ALA A O 1
ATOM 1026 N N . PRO A 1 163 ? -16.580 2.634 20.008 1.00 97.56 163 PRO A N 1
ATOM 1027 C CA . PRO A 1 163 ? -16.742 3.909 20.702 1.00 97.56 163 PRO A CA 1
ATOM 1028 C C . PRO A 1 163 ? -15.402 4.608 20.950 1.00 97.56 163 PRO A C 1
ATOM 1030 O O . PRO A 1 163 ? -15.266 5.785 20.632 1.00 97.56 163 PRO A O 1
ATOM 1033 N N . LEU A 1 164 ? -14.394 3.873 21.427 1.00 97.38 164 LEU A N 1
ATOM 1034 C CA . LEU A 1 164 ? -13.046 4.394 21.636 1.00 97.38 164 LEU A CA 1
ATOM 1035 C C . LEU A 1 164 ? -12.021 3.656 20.766 1.00 97.38 164 LEU A C 1
ATOM 1037 O O . LEU A 1 164 ? -11.875 2.439 20.854 1.00 97.38 164 LEU A O 1
ATOM 1041 N N . VAL A 1 165 ? -11.244 4.392 19.980 1.00 98.12 165 VAL A N 1
ATOM 1042 C CA . VAL A 1 165 ? -10.060 3.891 19.272 1.00 98.12 165 VAL A CA 1
ATOM 1043 C C . VAL A 1 165 ? -8.843 4.617 19.827 1.00 98.12 165 VAL A C 1
ATOM 1045 O O . VAL A 1 165 ? -8.713 5.828 19.680 1.00 98.12 165 VAL A O 1
ATOM 1048 N N . SER A 1 166 ? -7.955 3.874 20.481 1.00 97.88 166 SER A N 1
ATOM 1049 C CA . SER A 1 166 ? -6.716 4.383 21.069 1.00 97.88 166 SER A CA 1
ATOM 1050 C C . SER A 1 166 ? -5.527 3.892 20.257 1.00 97.88 166 SER A C 1
ATOM 1052 O O . SER A 1 166 ? -5.288 2.687 20.178 1.00 97.88 166 SER A O 1
ATOM 1054 N N . LEU A 1 167 ? -4.762 4.817 19.689 1.00 97.44 167 LEU A N 1
ATOM 1055 C CA . LEU A 1 167 ? -3.636 4.509 18.815 1.00 97.44 167 LEU A CA 1
ATOM 1056 C C . LEU A 1 167 ? -2.335 5.114 19.356 1.00 97.44 167 LEU A C 1
ATOM 1058 O O . LEU A 1 167 ? -2.189 6.337 19.411 1.00 97.44 167 LEU A O 1
ATOM 1062 N N . SER A 1 168 ? -1.380 4.244 19.685 1.00 97.31 168 SER A N 1
ATOM 1063 C CA . SER A 1 168 ? 0.026 4.598 19.941 1.00 97.31 168 SER A CA 1
ATOM 1064 C C . SER A 1 168 ? 1.009 3.872 19.014 1.00 97.31 168 SER A C 1
ATOM 1066 O O . SER A 1 168 ? 2.172 4.252 18.962 1.00 97.31 168 SER A O 1
ATOM 1068 N N . GLY A 1 169 ? 0.545 2.848 18.288 1.00 97.44 169 GLY A N 1
ATOM 1069 C CA . GLY A 1 169 ? 1.277 2.169 17.217 1.00 97.44 169 GLY A CA 1
ATOM 1070 C C . GLY A 1 169 ? 0.914 2.688 15.820 1.00 97.44 169 GLY A C 1
ATOM 1071 O O . GLY A 1 169 ? 0.547 3.855 15.667 1.00 97.44 169 GLY A O 1
ATOM 1072 N N . SER A 1 170 ? 0.966 1.825 14.802 1.00 97.94 170 SER A N 1
ATOM 1073 C CA . SER A 1 170 ? 0.749 2.197 13.392 1.00 97.94 170 SER A CA 1
ATOM 1074 C C . SER A 1 170 ? -0.441 1.481 12.750 1.00 97.94 170 SER A C 1
ATOM 1076 O O . SER A 1 170 ? -0.678 0.297 12.976 1.00 97.94 170 SER A O 1
ATOM 1078 N N . VAL A 1 171 ? -1.162 2.174 11.873 1.00 98.62 171 VAL A N 1
ATOM 1079 C CA . VAL A 1 171 ? -2.137 1.580 10.950 1.00 98.62 171 VAL A CA 1
ATOM 1080 C C . VAL A 1 171 ? -1.748 1.990 9.535 1.00 98.62 171 VAL A C 1
ATOM 1082 O O . VAL A 1 171 ? -1.725 3.180 9.214 1.00 98.62 171 VAL A O 1
ATOM 1085 N N . VAL A 1 172 ? -1.400 1.009 8.706 1.00 98.75 172 VAL A N 1
ATOM 1086 C CA . VAL A 1 172 ? -0.713 1.224 7.428 1.00 98.75 172 VAL A CA 1
ATOM 1087 C C . VAL A 1 172 ? -1.372 0.453 6.290 1.00 98.75 172 VAL A C 1
ATOM 1089 O O . VAL A 1 172 ? -1.667 -0.734 6.391 1.00 98.75 172 VAL A O 1
ATOM 1092 N N . ALA A 1 173 ? -1.601 1.146 5.187 1.00 98.38 173 ALA A N 1
ATOM 1093 C CA . ALA A 1 173 ? -2.072 0.599 3.929 1.00 98.38 173 ALA A CA 1
ATOM 1094 C C . ALA A 1 173 ? -1.260 1.260 2.811 1.00 98.38 173 ALA A C 1
ATOM 1096 O O . ALA A 1 173 ? -1.779 2.041 2.022 1.00 98.38 173 ALA A O 1
ATOM 1097 N N . ASN A 1 174 ? 0.043 1.010 2.790 1.00 98.75 174 ASN A N 1
ATOM 1098 C CA . ASN A 1 174 ? 0.973 1.593 1.827 1.00 98.75 174 ASN A CA 1
ATOM 1099 C C . ASN A 1 174 ? 1.058 0.748 0.557 1.00 98.75 174 ASN A C 1
ATOM 1101 O O . ASN A 1 174 ? 0.844 -0.466 0.591 1.00 98.75 174 ASN A O 1
ATOM 1105 N N . GLY A 1 175 ? 1.379 1.387 -0.563 1.00 98.69 175 GLY A N 1
ATOM 1106 C CA . GLY A 1 175 ? 1.662 0.685 -1.810 1.00 98.69 175 GLY A CA 1
ATOM 1107 C C . GLY A 1 175 ? 3.075 0.107 -1.825 1.00 98.69 175 GLY A C 1
ATOM 1108 O O . GLY A 1 175 ? 3.990 0.681 -1.232 1.00 98.69 175 GLY A O 1
ATOM 1109 N N . GLY A 1 176 ? 3.250 -1.016 -2.518 1.00 98.62 176 GLY A N 1
ATOM 1110 C CA . GLY A 1 176 ? 4.574 -1.545 -2.844 1.00 98.62 176 GLY A CA 1
ATOM 1111 C C . GLY A 1 176 ? 5.249 -0.709 -3.929 1.00 98.62 176 GLY A C 1
ATOM 1112 O O . GLY A 1 176 ? 4.590 0.043 -4.651 1.00 98.62 176 GLY A O 1
ATOM 1113 N N . ALA A 1 177 ? 6.562 -0.822 -4.061 1.00 98.44 177 ALA A N 1
ATOM 1114 C CA . ALA A 1 177 ? 7.314 -0.123 -5.095 1.00 98.44 177 ALA A CA 1
ATOM 1115 C C . ALA A 1 177 ? 7.343 -0.898 -6.422 1.00 98.44 177 ALA A C 1
ATOM 1117 O O . ALA A 1 177 ? 7.079 -2.101 -6.470 1.00 98.44 177 ALA A O 1
ATOM 1118 N N . GLY A 1 178 ? 7.666 -0.209 -7.513 1.00 97.56 178 GLY A N 1
ATOM 1119 C CA . GLY A 1 178 ? 7.958 -0.832 -8.799 1.00 97.56 178 GLY A CA 1
ATOM 1120 C C . GLY A 1 178 ? 9.385 -1.376 -8.841 1.00 97.56 178 GLY A C 1
ATOM 1121 O O . GLY A 1 178 ? 10.293 -0.810 -8.237 1.00 97.56 178 GLY A O 1
ATOM 1122 N N . ALA A 1 179 ? 9.587 -2.466 -9.569 1.00 96.31 179 ALA A N 1
ATOM 1123 C CA . ALA A 1 179 ? 10.895 -3.005 -9.899 1.00 96.31 179 ALA A CA 1
ATOM 1124 C C . ALA A 1 179 ? 11.698 -2.069 -10.820 1.00 96.31 179 ALA A C 1
ATOM 1126 O O . ALA A 1 179 ? 11.142 -1.197 -11.497 1.00 96.31 179 ALA A O 1
ATOM 1127 N N . GLY A 1 180 ? 13.009 -2.280 -10.884 1.00 95.56 180 GLY A N 1
ATOM 1128 C CA . GLY A 1 180 ? 13.857 -1.664 -11.900 1.00 95.56 180 GLY A CA 1
ATOM 1129 C C . GLY A 1 180 ? 13.732 -2.353 -13.261 1.00 95.56 180 GLY A C 1
ATOM 1130 O O . GLY A 1 180 ? 13.367 -3.527 -13.367 1.00 95.56 180 GLY A O 1
ATOM 1131 N N . GLY A 1 181 ? 14.037 -1.617 -14.325 1.00 93.06 181 GLY A N 1
ATOM 1132 C CA . GLY A 1 181 ? 14.061 -2.123 -15.691 1.00 93.06 181 GLY A CA 1
ATOM 1133 C C . GLY A 1 181 ? 15.181 -3.146 -15.876 1.00 93.06 181 GLY A C 1
ATOM 1134 O O . GLY A 1 181 ? 16.358 -2.795 -15.793 1.00 93.06 181 GLY A O 1
ATOM 1135 N N . CYS A 1 182 ? 14.817 -4.409 -16.124 1.00 87.75 182 CYS A N 1
ATOM 1136 C CA . CYS A 1 182 ? 15.767 -5.471 -16.441 1.00 87.75 182 CYS A CA 1
ATOM 1137 C C . CYS A 1 182 ? 15.116 -6.710 -17.080 1.00 87.75 182 CYS A C 1
ATOM 1139 O O . CYS A 1 182 ? 13.911 -6.918 -16.942 1.00 87.75 182 CYS A O 1
ATOM 1141 N N . VAL A 1 183 ? 15.943 -7.584 -17.678 1.00 82.44 183 VAL A N 1
ATOM 1142 C CA . VAL A 1 183 ? 15.592 -8.978 -18.034 1.00 82.44 183 VAL A CA 1
ATOM 1143 C C . VAL A 1 183 ? 15.175 -9.772 -16.793 1.00 82.44 183 VAL A C 1
ATOM 1145 O O . VAL A 1 183 ? 14.178 -10.489 -16.815 1.00 82.44 183 VAL A O 1
ATOM 1148 N N . PHE A 1 184 ? 15.934 -9.618 -15.705 1.00 81.94 184 PHE A N 1
ATOM 1149 C CA . PHE A 1 184 ? 15.622 -10.161 -14.385 1.00 81.94 184 PHE A CA 1
ATOM 1150 C C . PHE A 1 184 ? 15.365 -8.980 -13.446 1.00 81.94 184 PHE A C 1
ATOM 1152 O O . PHE A 1 184 ? 16.312 -8.472 -12.842 1.00 81.94 184 PHE A O 1
ATOM 1159 N N . PRO A 1 185 ? 14.125 -8.461 -13.404 1.00 81.31 185 PRO A N 1
ATOM 1160 C CA . PRO A 1 185 ? 13.816 -7.240 -12.675 1.00 81.31 185 PRO A CA 1
ATOM 1161 C C . PRO A 1 185 ? 14.145 -7.403 -11.192 1.00 81.31 185 PRO A C 1
ATOM 1163 O O . PRO A 1 185 ? 13.740 -8.373 -10.550 1.00 81.31 185 PRO A O 1
ATOM 1166 N N . GLN A 1 186 ? 14.883 -6.435 -10.653 1.00 87.12 186 GLN A N 1
ATOM 1167 C CA . GLN A 1 186 ? 15.083 -6.321 -9.217 1.00 87.12 186 GLN A CA 1
ATOM 1168 C C . GLN A 1 186 ? 13.834 -5.669 -8.635 1.00 87.12 186 GLN A C 1
ATOM 1170 O O . GLN A 1 186 ? 13.535 -4.514 -8.945 1.00 87.12 186 GLN A O 1
ATOM 1175 N N . ALA A 1 187 ? 13.078 -6.437 -7.850 1.00 91.06 187 ALA A N 1
ATO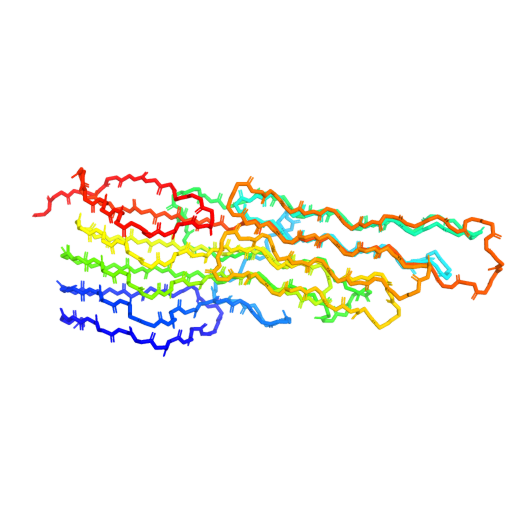M 1176 C CA . ALA A 1 187 ? 11.914 -5.919 -7.146 1.00 91.06 187 ALA A CA 1
ATOM 1177 C C . ALA A 1 187 ? 12.324 -4.743 -6.246 1.00 91.06 187 ALA A C 1
ATOM 1179 O O . ALA A 1 187 ? 13.431 -4.719 -5.705 1.00 91.06 187 ALA A O 1
ATOM 1180 N N . GLY A 1 188 ? 11.426 -3.772 -6.109 1.00 95.69 188 GLY A N 1
ATOM 1181 C CA . GLY A 1 188 ? 11.561 -2.748 -5.084 1.00 95.69 188 GLY A CA 1
ATOM 1182 C C . GLY A 1 188 ? 11.131 -3.283 -3.719 1.00 95.69 188 GLY A C 1
ATOM 1183 O O . GLY A 1 188 ? 10.942 -4.483 -3.516 1.00 95.69 188 GLY A O 1
ATOM 1184 N N . GLU A 1 189 ? 10.938 -2.376 -2.771 1.00 98.12 189 GLU A N 1
ATOM 1185 C CA . GLU A 1 189 ? 10.421 -2.725 -1.451 1.00 98.12 189 GLU A CA 1
ATOM 1186 C C . GLU A 1 189 ? 8.906 -3.009 -1.499 1.00 98.12 189 GLU A C 1
ATOM 1188 O O . GLU A 1 189 ? 8.138 -2.329 -2.190 1.00 98.12 189 GLU A O 1
ATOM 1193 N N . ASP A 1 190 ? 8.452 -3.985 -0.709 1.00 98.31 190 ASP A N 1
ATOM 1194 C CA . ASP A 1 190 ? 7.040 -4.088 -0.328 1.00 98.31 190 ASP A CA 1
ATOM 1195 C C . ASP A 1 190 ? 6.604 -2.828 0.446 1.00 98.31 190 ASP A C 1
ATOM 1197 O O . ASP A 1 190 ? 7.427 -2.079 0.983 1.00 98.31 190 ASP A O 1
ATOM 1201 N N . GLY A 1 191 ? 5.294 -2.582 0.539 1.00 98.31 191 GLY A N 1
ATOM 1202 C CA . GLY A 1 191 ? 4.783 -1.445 1.301 1.00 98.31 191 GLY A CA 1
ATOM 1203 C C . GLY A 1 191 ? 5.260 -1.489 2.758 1.00 98.31 191 GLY A C 1
ATOM 1204 O O . GLY A 1 191 ? 5.138 -2.507 3.446 1.00 98.31 191 GLY A O 1
ATOM 1205 N N . ARG A 1 192 ? 5.796 -0.365 3.244 1.00 98.06 192 ARG A N 1
ATOM 1206 C CA . ARG A 1 192 ? 6.460 -0.273 4.553 1.00 98.06 192 ARG A CA 1
ATOM 1207 C C . ARG A 1 192 ? 5.475 -0.225 5.722 1.00 98.06 192 ARG A C 1
ATOM 1209 O O . ARG A 1 192 ? 4.308 0.125 5.551 1.00 98.06 192 ARG A O 1
ATOM 1216 N N . LEU A 1 193 ? 5.945 -0.546 6.929 1.00 97.81 193 LEU A N 1
ATOM 1217 C CA . LEU A 1 193 ? 5.150 -0.470 8.169 1.00 97.81 193 LEU A CA 1
ATOM 1218 C C . LEU A 1 193 ? 5.163 0.924 8.834 1.00 97.81 193 LEU A C 1
ATOM 1220 O O . LEU A 1 193 ? 4.690 1.092 9.959 1.00 97.81 193 LEU A O 1
ATOM 1224 N N . ASP A 1 194 ? 5.696 1.922 8.132 1.00 97.06 194 ASP A N 1
ATOM 1225 C CA . ASP A 1 194 ? 5.787 3.327 8.528 1.00 97.06 194 ASP A CA 1
ATOM 1226 C C . ASP A 1 194 ? 5.139 4.233 7.455 1.00 97.06 194 ASP A C 1
ATOM 1228 O O . ASP A 1 194 ? 4.400 3.754 6.600 1.00 97.06 194 ASP A O 1
ATOM 1232 N N . ALA A 1 195 ? 5.345 5.552 7.512 1.00 97.31 195 ALA A N 1
ATOM 1233 C CA . ALA A 1 195 ? 4.831 6.487 6.499 1.00 97.31 195 ALA A CA 1
ATOM 1234 C C . ALA A 1 195 ? 5.851 6.802 5.394 1.00 97.31 195 ALA A C 1
ATOM 1236 O O . ALA A 1 195 ? 5.643 7.732 4.611 1.00 97.31 195 ALA A O 1
ATOM 1237 N N . THR A 1 196 ? 6.955 6.059 5.334 1.00 98.38 196 THR A N 1
ATOM 1238 C CA . THR A 1 196 ? 7.978 6.240 4.308 1.00 98.38 196 THR A CA 1
ATOM 1239 C C . THR A 1 196 ? 7.532 5.515 3.036 1.00 98.38 196 THR A C 1
ATOM 1241 O O . THR A 1 196 ? 7.090 4.366 3.114 1.00 98.38 196 THR A O 1
ATOM 1244 N N . PRO A 1 197 ? 7.625 6.151 1.856 1.00 98.69 197 PRO A N 1
ATOM 1245 C CA . PRO A 1 197 ? 7.445 5.469 0.577 1.00 98.69 197 PRO A CA 1
ATOM 1246 C C . PRO A 1 197 ? 8.328 4.223 0.469 1.00 98.69 197 PRO A C 1
ATOM 1248 O O . PRO A 1 197 ? 9.492 4.257 0.862 1.00 98.69 197 PRO A O 1
ATOM 1251 N N . ALA A 1 198 ? 7.783 3.135 -0.077 1.00 98.62 198 ALA A N 1
ATOM 1252 C CA . ALA A 1 198 ? 8.580 1.963 -0.426 1.00 98.62 198 ALA A CA 1
ATOM 1253 C C . ALA A 1 198 ? 9.547 2.325 -1.564 1.00 98.62 198 ALA A C 1
ATOM 1255 O O . ALA A 1 198 ? 9.136 2.958 -2.541 1.00 98.62 198 ALA A O 1
ATOM 1256 N N . THR A 1 199 ? 10.815 1.948 -1.445 1.00 98.62 199 THR A N 1
ATOM 1257 C CA . THR A 1 199 ? 11.867 2.320 -2.401 1.00 98.62 199 THR A CA 1
ATOM 1258 C C . THR A 1 199 ? 11.758 1.503 -3.688 1.00 98.62 199 THR A C 1
ATOM 1260 O O . THR A 1 199 ? 11.623 0.281 -3.642 1.00 98.62 199 THR A O 1
ATOM 1263 N N . GLY A 1 200 ? 11.804 2.175 -4.841 1.00 98.12 200 GLY A N 1
ATOM 1264 C CA . GLY A 1 200 ? 11.831 1.548 -6.163 1.00 98.12 200 GLY A CA 1
ATOM 1265 C C . GLY A 1 200 ? 13.070 0.688 -6.389 1.00 98.12 200 GLY A C 1
ATOM 1266 O O . GLY A 1 200 ? 14.143 0.985 -5.871 1.00 98.12 200 GLY A O 1
ATOM 1267 N N . GLY A 1 201 ? 12.915 -0.378 -7.173 1.00 97.12 201 GLY A N 1
ATOM 1268 C CA . GLY A 1 201 ? 14.013 -1.275 -7.520 1.00 97.12 201 GLY A CA 1
ATOM 1269 C C . GLY A 1 201 ? 15.042 -0.614 -8.437 1.00 97.12 201 GLY A C 1
ATOM 1270 O O . GLY A 1 201 ? 14.703 0.217 -9.290 1.00 97.12 201 GLY A O 1
ATOM 1271 N N . ASP A 1 202 ? 16.298 -1.019 -8.281 1.00 95.88 202 ASP A N 1
ATOM 1272 C CA . ASP A 1 202 ? 17.402 -0.521 -9.093 1.00 95.88 202 ASP A CA 1
ATOM 1273 C C . ASP A 1 202 ? 17.384 -1.126 -10.508 1.00 95.88 202 ASP A C 1
ATOM 1275 O O . ASP A 1 202 ? 17.004 -2.287 -10.702 1.00 95.88 202 ASP A O 1
ATOM 1279 N N . PRO A 1 203 ? 17.773 -0.351 -11.535 1.00 93.56 203 PRO A N 1
ATOM 1280 C CA . PRO A 1 203 ? 17.895 -0.871 -12.890 1.00 93.56 203 PRO A CA 1
ATOM 1281 C C . PRO A 1 203 ? 19.102 -1.801 -13.035 1.00 93.56 203 PRO A C 1
ATOM 1283 O O . PRO A 1 203 ? 20.092 -1.675 -12.311 1.00 93.56 203 PRO A O 1
ATOM 1286 N N . CYS A 1 204 ? 19.086 -2.684 -14.040 1.00 86.56 204 CYS A N 1
ATOM 1287 C CA . CYS A 1 204 ? 20.304 -3.411 -14.389 1.00 86.56 204 CYS A CA 1
ATOM 1288 C C . CYS A 1 204 ? 21.178 -2.618 -15.363 1.00 86.56 204 CYS A C 1
ATOM 1290 O O . CYS A 1 204 ? 20.930 -2.542 -16.566 1.00 86.56 204 CYS A O 1
ATOM 1292 N N . GLY A 1 205 ? 22.243 -2.035 -14.814 1.00 84.12 205 GLY A N 1
ATOM 1293 C CA . GLY A 1 205 ? 23.198 -1.238 -15.577 1.00 84.12 205 GLY A CA 1
ATOM 1294 C C . GLY A 1 205 ? 22.583 0.043 -16.143 1.00 84.12 205 GLY A C 1
ATOM 1295 O O . GLY A 1 205 ? 21.606 0.569 -15.618 1.00 84.12 205 GLY A O 1
ATOM 1296 N N . SER A 1 206 ? 23.178 0.556 -17.219 1.00 83.69 206 SER A N 1
ATOM 1297 C CA . SER A 1 206 ? 22.804 1.841 -17.824 1.00 83.69 206 SER A CA 1
ATOM 1298 C C . SER A 1 206 ? 21.549 1.795 -18.700 1.00 83.69 206 SER A C 1
ATOM 1300 O O . SER A 1 206 ? 20.974 2.839 -18.967 1.00 83.69 206 SER A O 1
ATOM 1302 N N . HIS A 1 207 ? 21.103 0.609 -19.123 1.00 88.81 207 HIS A N 1
ATOM 1303 C CA . HIS A 1 207 ? 20.022 0.446 -20.111 1.00 88.81 207 HIS A CA 1
ATOM 1304 C C . HIS A 1 207 ? 18.648 0.174 -19.469 1.00 88.81 207 HIS A C 1
ATOM 1306 O O . HIS A 1 207 ? 17.677 -0.158 -20.156 1.00 88.81 207 HIS A O 1
ATOM 1312 N N . GLY A 1 208 ? 18.572 0.268 -18.141 1.00 92.94 208 GLY A N 1
ATOM 1313 C CA . GLY A 1 208 ? 17.365 0.063 -17.352 1.00 92.94 208 GLY A CA 1
ATOM 1314 C C . GLY A 1 208 ? 16.932 1.340 -16.638 1.00 92.94 208 GLY A C 1
ATOM 1315 O O . GLY A 1 208 ? 17.757 2.127 -16.180 1.00 92.94 208 GLY A O 1
ATOM 1316 N N . GLY A 1 209 ? 15.623 1.549 -16.526 1.00 96.00 209 GLY A N 1
ATOM 1317 C CA . GLY A 1 209 ? 15.048 2.646 -15.756 1.00 96.00 209 GLY A CA 1
ATOM 1318 C C . GLY A 1 209 ? 14.825 2.238 -14.307 1.00 96.00 209 GLY A C 1
ATOM 1319 O O . GLY A 1 209 ? 14.398 1.118 -14.038 1.00 96.00 209 GLY A O 1
ATOM 1320 N N . GLN A 1 210 ? 15.078 3.139 -13.361 1.00 97.62 210 GLN A N 1
ATOM 1321 C CA . GLN A 1 210 ? 14.745 2.902 -11.957 1.00 97.62 210 GLN A CA 1
ATOM 1322 C C . GLN A 1 210 ? 13.232 2.717 -11.760 1.00 97.62 210 GLN A C 1
ATOM 1324 O O . GLN A 1 210 ? 12.418 3.380 -12.416 1.00 97.62 210 GLN A O 1
ATOM 1329 N N . GLY A 1 211 ? 12.858 1.823 -10.848 1.00 98.06 211 GLY A N 1
ATOM 1330 C CA . GLY A 1 211 ? 11.478 1.634 -10.424 1.00 98.06 211 GLY A CA 1
ATOM 1331 C C . GLY A 1 211 ? 10.917 2.842 -9.677 1.00 98.06 211 GLY A C 1
ATOM 1332 O O . GLY A 1 211 ? 11.630 3.585 -9.008 1.00 98.06 211 GLY A O 1
ATOM 1333 N N . GLY A 1 212 ? 9.610 3.044 -9.785 1.00 98.56 212 GLY A N 1
ATOM 1334 C CA . GLY A 1 212 ? 8.892 4.077 -9.057 1.00 98.56 212 GLY A CA 1
ATOM 1335 C C . GLY A 1 212 ? 8.629 3.672 -7.608 1.00 98.56 212 GLY A C 1
ATOM 1336 O O . GLY A 1 212 ? 8.231 2.541 -7.333 1.00 98.56 212 GLY A O 1
ATOM 1337 N N . ASN A 1 213 ? 8.796 4.610 -6.677 1.00 98.81 213 ASN A N 1
ATOM 1338 C CA . ASN A 1 213 ? 8.509 4.382 -5.258 1.00 98.81 213 ASN A CA 1
ATOM 1339 C C . ASN A 1 213 ? 7.019 4.073 -5.007 1.00 98.81 213 ASN A C 1
ATOM 1341 O O . ASN A 1 213 ? 6.142 4.591 -5.703 1.00 98.81 213 ASN A O 1
ATOM 1345 N N . GLY A 1 214 ? 6.715 3.269 -3.990 1.00 98.69 214 GLY A N 1
ATOM 1346 C CA . GLY A 1 214 ? 5.342 3.024 -3.535 1.00 98.69 214 GLY A CA 1
ATOM 1347 C C . GLY A 1 214 ? 4.745 4.233 -2.811 1.00 98.69 214 GLY A C 1
ATOM 1348 O O . GLY A 1 214 ? 5.463 5.037 -2.221 1.00 98.69 214 GLY A O 1
ATOM 1349 N N . GLY A 1 215 ? 3.422 4.378 -2.835 1.00 98.75 215 GLY A N 1
ATOM 1350 C CA . GLY A 1 215 ? 2.729 5.435 -2.101 1.00 98.75 215 GLY A CA 1
ATOM 1351 C C . GLY A 1 215 ? 2.722 5.182 -0.590 1.00 98.75 215 GLY A C 1
ATOM 1352 O O . GLY A 1 215 ? 2.456 4.061 -0.147 1.00 98.75 215 GLY A O 1
ATOM 1353 N N . ALA A 1 216 ? 2.942 6.234 0.201 1.00 98.69 216 ALA A N 1
ATOM 1354 C CA . ALA A 1 216 ? 2.832 6.209 1.661 1.00 98.69 216 ALA A CA 1
ATOM 1355 C C . ALA A 1 216 ? 2.484 7.597 2.219 1.00 98.69 216 ALA A C 1
ATOM 1357 O O . ALA A 1 216 ? 2.890 8.627 1.679 1.00 98.69 216 ALA A O 1
ATOM 1358 N N . GLY A 1 217 ? 1.733 7.645 3.317 1.00 96.88 217 GLY A N 1
ATOM 1359 C CA . GLY A 1 217 ? 1.311 8.885 3.961 1.00 96.88 217 GLY A CA 1
ATOM 1360 C C . GLY A 1 217 ? 0.499 9.763 3.008 1.00 96.88 217 GLY A C 1
ATOM 1361 O O . GLY A 1 217 ? -0.566 9.362 2.543 1.00 96.88 217 GLY A O 1
ATOM 1362 N N . ASN A 1 218 ? 1.018 10.960 2.722 1.00 94.50 218 ASN A N 1
ATOM 1363 C CA . ASN A 1 218 ? 0.460 11.892 1.733 1.00 94.50 218 ASN A CA 1
ATOM 1364 C C . ASN A 1 218 ? 1.221 11.864 0.390 1.00 94.50 218 ASN A C 1
ATOM 1366 O O . ASN A 1 218 ? 0.907 12.640 -0.511 1.00 94.50 218 ASN A O 1
ATOM 1370 N N . THR A 1 219 ? 2.230 11.004 0.258 1.00 98.00 219 THR A N 1
ATOM 1371 C CA . THR A 1 219 ? 3.051 10.873 -0.946 1.00 98.00 219 THR A CA 1
ATOM 1372 C C . THR A 1 219 ? 2.417 9.845 -1.877 1.00 98.00 219 THR A C 1
ATOM 1374 O O . THR A 1 219 ? 2.233 8.682 -1.510 1.00 98.00 219 THR A O 1
ATOM 1377 N N . GLY A 1 220 ? 2.066 10.281 -3.088 1.00 97.75 220 GLY A N 1
ATOM 1378 C CA . GLY A 1 220 ? 1.562 9.396 -4.138 1.00 97.75 220 GLY A CA 1
ATOM 1379 C C . GLY A 1 220 ? 2.633 8.436 -4.662 1.00 97.75 220 GLY A C 1
ATOM 1380 O O . GLY A 1 220 ? 3.822 8.599 -4.393 1.00 97.75 220 GLY A O 1
ATOM 1381 N N . ALA A 1 221 ? 2.203 7.440 -5.433 1.00 98.56 221 ALA A N 1
ATOM 1382 C CA . ALA A 1 221 ? 3.114 6.506 -6.080 1.00 98.56 221 ALA A CA 1
ATOM 1383 C C . ALA A 1 221 ? 4.008 7.200 -7.122 1.00 98.56 221 ALA A C 1
ATOM 1385 O O . ALA A 1 221 ? 3.557 8.074 -7.866 1.00 98.56 221 ALA A O 1
ATOM 1386 N N . GLY A 1 222 ? 5.268 6.779 -7.197 1.00 98.69 222 GLY A N 1
ATOM 1387 C CA . GLY A 1 222 ? 6.230 7.229 -8.194 1.00 98.69 222 GLY A CA 1
ATOM 1388 C C . GLY A 1 222 ? 6.070 6.497 -9.526 1.00 98.69 222 GLY A C 1
ATOM 1389 O O . GLY A 1 222 ? 5.755 5.306 -9.571 1.00 98.69 222 GLY A O 1
ATOM 1390 N N . ASN A 1 223 ? 6.332 7.208 -10.621 1.00 98.75 223 ASN A N 1
ATOM 1391 C CA . ASN A 1 223 ? 6.446 6.599 -11.944 1.00 98.75 223 ASN A CA 1
ATOM 1392 C C . ASN A 1 223 ? 7.788 5.874 -12.085 1.00 98.75 223 ASN A C 1
ATOM 1394 O O . ASN A 1 223 ? 8.789 6.310 -11.518 1.00 98.75 223 ASN A O 1
ATOM 1398 N N . GLY A 1 224 ? 7.813 4.818 -12.892 1.00 98.19 224 GLY A N 1
ATOM 1399 C CA . GLY A 1 224 ? 9.059 4.221 -13.351 1.00 98.19 224 GLY A CA 1
ATOM 1400 C C . GLY A 1 224 ? 9.786 5.145 -14.328 1.00 98.19 224 GLY A C 1
ATOM 1401 O O . GLY A 1 224 ? 9.164 5.842 -15.139 1.00 98.19 224 GLY A O 1
ATOM 1402 N N . VAL A 1 225 ? 11.112 5.160 -14.254 1.00 98.06 225 VAL A N 1
ATOM 1403 C CA . VAL A 1 225 ? 11.952 6.002 -15.111 1.00 98.06 225 VAL A CA 1
ATOM 1404 C C . VAL A 1 225 ? 11.941 5.455 -16.537 1.00 98.06 225 VAL A C 1
ATOM 1406 O O . VAL A 1 225 ? 12.066 4.252 -16.760 1.00 98.06 225 VAL A O 1
ATOM 1409 N N . SER A 1 226 ? 11.769 6.344 -17.515 1.00 97.12 226 SER A N 1
ATOM 1410 C CA . SER A 1 226 ? 11.898 5.984 -18.930 1.00 97.12 226 SER A CA 1
ATOM 1411 C C . SER A 1 226 ? 13.360 6.026 -19.352 1.00 97.12 226 SER A C 1
ATOM 1413 O O . SER A 1 226 ? 14.110 6.875 -18.875 1.00 97.12 226 SER A O 1
ATOM 1415 N N . VAL A 1 227 ? 13.741 5.153 -20.276 1.00 95.00 227 VAL A N 1
ATOM 1416 C CA . VAL A 1 227 ? 15.103 5.077 -20.811 1.00 95.00 227 VAL A CA 1
ATOM 1417 C C . VAL A 1 227 ? 15.069 5.313 -22.311 1.00 95.00 227 VAL A C 1
ATOM 1419 O O . VAL A 1 227 ? 14.184 4.804 -23.005 1.00 95.00 227 VAL A O 1
ATOM 1422 N N . ASN A 1 228 ? 16.031 6.092 -22.802 1.00 93.50 228 ASN A N 1
ATOM 1423 C CA . ASN A 1 228 ? 16.208 6.350 -24.221 1.00 93.50 228 ASN A CA 1
ATOM 1424 C C . ASN A 1 228 ? 17.627 5.999 -24.656 1.00 93.50 228 ASN A C 1
ATOM 1426 O O . ASN A 1 228 ? 18.573 6.699 -24.318 1.00 93.50 228 ASN A O 1
ATOM 1430 N N . GLU A 1 229 ? 17.721 4.934 -25.437 1.00 89.00 229 GLU A N 1
ATOM 1431 C CA . GLU A 1 229 ? 18.943 4.384 -26.013 1.00 89.00 229 GLU A CA 1
ATOM 1432 C C . GLU A 1 229 ? 18.765 4.282 -27.537 1.00 89.00 229 GLU A C 1
ATOM 1434 O O . GLU A 1 229 ? 19.099 3.279 -28.168 1.00 89.00 229 GLU A O 1
ATOM 1439 N N . ALA A 1 230 ? 18.171 5.313 -28.150 1.00 79.38 230 ALA A N 1
ATOM 1440 C CA . ALA A 1 230 ? 17.944 5.372 -29.596 1.00 79.38 230 ALA A CA 1
ATOM 1441 C C . ALA A 1 230 ? 19.243 5.301 -30.418 1.00 79.38 230 ALA A C 1
ATOM 1443 O O . ALA A 1 230 ? 19.199 4.874 -31.568 1.00 79.38 230 ALA A O 1
ATOM 1444 N N . ASP A 1 231 ? 20.380 5.665 -29.820 1.00 74.88 231 ASP A N 1
ATOM 1445 C CA . ASP A 1 231 ? 21.707 5.596 -30.443 1.00 74.88 231 ASP A CA 1
ATOM 1446 C C . ASP A 1 231 ? 22.488 4.328 -30.054 1.00 74.88 231 ASP A C 1
ATOM 1448 O O . ASP A 1 231 ? 23.597 4.095 -30.546 1.00 74.88 231 ASP A O 1
ATOM 1452 N N . ALA A 1 232 ? 21.934 3.489 -29.174 1.00 67.25 232 ALA A N 1
ATOM 1453 C CA . ALA A 1 232 ? 22.560 2.230 -28.816 1.00 67.25 232 ALA A CA 1
ATOM 1454 C C . ALA A 1 232 ? 22.466 1.243 -29.987 1.00 67.25 232 ALA A C 1
ATOM 1456 O O . ALA A 1 232 ? 21.460 1.156 -30.697 1.00 67.25 232 ALA A O 1
ATOM 1457 N N . GLY A 1 233 ? 23.542 0.485 -30.205 1.00 65.75 233 GLY A N 1
ATOM 1458 C CA . GLY A 1 233 ? 23.596 -0.506 -31.276 1.00 65.75 233 GLY A CA 1
ATOM 1459 C C . GLY A 1 233 ? 22.441 -1.515 -31.205 1.00 65.75 233 GLY A C 1
ATOM 1460 O O . GLY A 1 233 ? 21.887 -1.782 -30.143 1.00 65.75 233 GLY A O 1
ATOM 1461 N N . MET A 1 234 ? 22.131 -2.134 -32.347 1.00 62.06 234 MET A N 1
ATOM 1462 C CA . MET A 1 234 ? 21.019 -3.076 -32.593 1.00 62.06 234 MET A CA 1
ATOM 1463 C C . MET A 1 234 ? 20.931 -4.321 -31.675 1.00 62.06 234 MET A C 1
ATOM 1465 O O . MET A 1 234 ? 20.097 -5.185 -31.931 1.00 62.06 234 MET A O 1
ATOM 1469 N N . LEU A 1 235 ? 21.810 -4.469 -30.676 1.00 72.12 235 LEU A N 1
ATOM 1470 C CA . LEU A 1 235 ? 21.864 -5.610 -29.752 1.00 72.12 235 LEU A CA 1
ATOM 1471 C C . LEU A 1 235 ? 21.619 -5.242 -28.274 1.00 72.12 235 LEU A C 1
ATOM 1473 O O . LEU A 1 235 ? 21.752 -6.107 -27.406 1.00 72.12 235 LEU A O 1
ATOM 1477 N N . VAL A 1 236 ? 21.284 -3.985 -27.971 1.00 81.00 236 VAL A N 1
ATOM 1478 C CA . VAL A 1 236 ? 21.092 -3.511 -26.594 1.00 81.00 236 VAL A CA 1
ATOM 1479 C C . VAL A 1 236 ? 19.642 -3.687 -26.149 1.00 81.00 236 VAL A C 1
ATOM 1481 O O . VAL A 1 236 ? 18.716 -3.136 -26.743 1.00 81.00 236 VAL A O 1
ATOM 1484 N N . LEU A 1 237 ? 19.459 -4.447 -25.065 1.00 88.06 237 LEU A N 1
ATOM 1485 C CA . LEU A 1 237 ? 18.171 -4.590 -24.394 1.00 88.06 237 LEU A CA 1
ATOM 1486 C C . LEU A 1 237 ? 17.896 -3.361 -23.519 1.00 88.06 237 LEU A C 1
ATOM 1488 O O . LEU A 1 237 ? 18.706 -3.036 -22.652 1.00 88.06 237 LEU A O 1
ATOM 1492 N N . VAL A 1 238 ? 16.752 -2.711 -23.729 1.00 92.62 238 VAL A N 1
ATOM 1493 C CA . VAL A 1 238 ? 16.367 -1.462 -23.058 1.00 92.62 238 VAL A CA 1
ATOM 1494 C C . VAL A 1 238 ? 15.077 -1.677 -22.280 1.00 92.62 238 VAL A C 1
ATOM 1496 O O . VAL A 1 238 ? 14.086 -2.165 -22.827 1.00 92.62 238 VAL A O 1
ATOM 1499 N N . PHE A 1 239 ? 15.065 -1.286 -21.009 1.00 93.75 239 PHE A N 1
ATOM 1500 C CA . PHE A 1 239 ? 13.933 -1.532 -20.118 1.00 93.75 239 PHE A CA 1
ATOM 1501 C C . PHE A 1 239 ? 13.493 -0.260 -19.408 1.00 93.75 239 PHE A C 1
ATOM 1503 O O . PHE A 1 239 ? 14.275 0.374 -18.704 1.00 93.75 239 PHE A O 1
ATOM 1510 N N . GLY A 1 240 ? 12.213 0.081 -19.521 1.00 95.62 240 GLY A N 1
ATOM 1511 C CA . GLY A 1 240 ? 11.610 1.094 -18.667 1.00 95.62 240 GLY A CA 1
ATOM 1512 C C . GLY A 1 240 ? 11.479 0.581 -17.232 1.00 95.62 240 GLY A C 1
ATOM 1513 O O . GLY A 1 240 ? 11.220 -0.603 -17.007 1.00 95.62 240 GLY A O 1
ATOM 1514 N N . GLY A 1 241 ? 11.635 1.469 -16.254 1.00 97.00 241 GLY A N 1
ATOM 1515 C CA . GLY A 1 241 ? 11.353 1.151 -14.856 1.00 97.00 241 GLY A CA 1
ATOM 1516 C C . GLY A 1 241 ? 9.865 0.900 -14.625 1.00 97.00 241 GLY A C 1
ATOM 1517 O O . GLY A 1 241 ? 9.014 1.416 -15.351 1.00 97.00 241 GLY A O 1
ATOM 1518 N N . TYR A 1 242 ? 9.515 0.127 -13.606 1.00 97.44 242 TYR A N 1
ATOM 1519 C CA . TYR A 1 242 ? 8.120 -0.197 -13.301 1.00 97.44 242 TYR A CA 1
ATOM 1520 C C . TYR A 1 242 ? 7.517 0.864 -12.373 1.00 97.44 242 TYR A C 1
ATOM 1522 O O . TYR A 1 242 ? 8.224 1.462 -11.571 1.00 97.44 242 TYR A O 1
ATOM 1530 N N . GLY A 1 243 ? 6.214 1.127 -12.468 1.00 98.31 243 GLY A N 1
ATOM 1531 C CA . GLY A 1 243 ? 5.528 2.103 -11.612 1.00 98.31 243 GLY A CA 1
ATOM 1532 C C . GLY A 1 243 ? 5.223 1.562 -10.211 1.00 98.31 243 GLY A C 1
ATOM 1533 O O . GLY A 1 243 ? 4.935 0.375 -10.055 1.00 98.31 243 GLY A O 1
ATOM 1534 N N . GLY A 1 244 ? 5.248 2.424 -9.192 1.00 98.56 244 GLY A N 1
ATOM 1535 C CA . GLY A 1 244 ? 4.881 2.065 -7.816 1.00 98.56 244 GLY A CA 1
ATOM 1536 C C . GLY A 1 244 ? 3.368 1.964 -7.593 1.00 98.56 244 GLY A C 1
ATOM 1537 O O . GLY A 1 244 ? 2.573 2.511 -8.357 1.00 98.56 244 GLY A O 1
ATOM 1538 N N . GLY A 1 245 ? 2.947 1.274 -6.537 1.00 98.56 245 GLY A N 1
ATOM 1539 C CA . GLY A 1 245 ? 1.544 1.121 -6.153 1.00 98.56 245 GLY A CA 1
ATOM 1540 C C . GLY A 1 245 ? 1.031 2.295 -5.323 1.00 98.56 245 GLY A C 1
ATOM 1541 O O . GLY A 1 245 ? 1.766 2.869 -4.521 1.00 98.56 245 GLY A O 1
ATOM 1542 N N . GLY A 1 246 ? -0.238 2.662 -5.496 1.00 98.31 246 GLY A N 1
ATOM 1543 C CA . GLY A 1 246 ? -0.886 3.725 -4.725 1.00 98.31 246 GLY A CA 1
ATOM 1544 C C . GLY A 1 246 ? -1.099 3.367 -3.251 1.00 98.31 246 GLY A C 1
ATOM 1545 O O . GLY A 1 246 ? -1.102 2.193 -2.873 1.00 98.31 246 GLY A O 1
ATOM 1546 N N . VAL A 1 247 ? -1.338 4.376 -2.407 1.00 98.25 247 VAL A N 1
ATOM 1547 C CA . VAL A 1 247 ? -1.789 4.133 -1.025 1.00 98.25 247 VAL A CA 1
ATOM 1548 C C . VAL A 1 247 ? -3.172 3.487 -1.014 1.00 98.25 247 VAL A C 1
ATOM 1550 O O . VAL A 1 247 ? -3.951 3.608 -1.962 1.00 98.25 247 VAL A O 1
ATOM 1553 N N . GLY A 1 248 ? -3.486 2.819 0.086 1.00 97.75 248 GLY A N 1
ATOM 1554 C CA . GLY A 1 248 ? -4.784 2.250 0.378 1.00 97.75 248 GLY A CA 1
ATOM 1555 C C . GLY A 1 248 ? -5.736 3.237 1.046 1.00 97.75 248 GLY A C 1
ATOM 1556 O O . GLY A 1 248 ? -5.620 4.450 0.884 1.00 97.75 248 GLY A O 1
ATOM 1557 N N . ARG A 1 249 ? -6.712 2.736 1.801 1.00 97.56 249 ARG A N 1
ATOM 1558 C CA . ARG A 1 249 ? -7.694 3.560 2.518 1.00 97.56 249 ARG A CA 1
ATOM 1559 C C . ARG A 1 249 ? -7.834 3.089 3.955 1.00 97.56 249 ARG A C 1
ATOM 1561 O O . ARG A 1 249 ? -7.951 1.895 4.214 1.00 97.56 249 ARG A O 1
ATOM 1568 N N . ILE A 1 250 ? -7.895 4.046 4.874 1.00 98.31 250 ILE A N 1
ATOM 1569 C CA . ILE A 1 250 ? -8.153 3.791 6.290 1.00 98.31 250 ILE A CA 1
ATOM 1570 C C . ILE A 1 250 ? -9.406 4.567 6.700 1.00 98.31 250 ILE A C 1
ATOM 1572 O O . ILE A 1 250 ? -9.583 5.728 6.318 1.00 98.31 250 ILE A O 1
ATOM 1576 N N . ARG A 1 251 ? -10.293 3.925 7.459 1.00 97.75 251 ARG A N 1
ATOM 1577 C CA . ARG A 1 251 ? -11.529 4.505 7.985 1.00 97.75 251 ARG A CA 1
ATOM 1578 C C . ARG A 1 251 ? -11.641 4.216 9.476 1.00 97.75 251 ARG A C 1
ATOM 1580 O O . ARG A 1 251 ? -11.471 3.077 9.899 1.00 97.75 251 ARG A O 1
ATOM 1587 N N . VAL A 1 252 ? -11.955 5.243 10.266 1.00 98.00 252 VAL A N 1
ATOM 1588 C CA . VAL A 1 252 ? -12.119 5.116 11.723 1.00 98.00 252 VAL A CA 1
ATOM 1589 C C . VAL A 1 252 ? -13.470 5.657 12.186 1.00 98.00 252 VAL A C 1
ATOM 1591 O O . VAL A 1 252 ? -13.734 6.856 12.115 1.00 98.00 252 VAL A O 1
ATOM 1594 N N . ASN A 1 253 ? -14.339 4.750 12.616 1.00 97.56 253 ASN A N 1
ATOM 1595 C CA . ASN A 1 253 ? -15.697 4.985 13.094 1.00 97.56 253 ASN A CA 1
ATOM 1596 C C . ASN A 1 253 ? -15.729 4.999 14.625 1.00 97.56 253 ASN A C 1
ATOM 1598 O O . ASN A 1 253 ? -15.497 3.961 15.245 1.00 97.56 253 ASN A O 1
ATOM 1602 N N . THR A 1 254 ? -16.039 6.150 15.228 1.00 97.69 254 THR A N 1
ATOM 1603 C CA . THR A 1 254 ? -16.101 6.311 16.694 1.00 97.69 254 THR A CA 1
ATOM 1604 C C . THR A 1 254 ? -17.279 7.166 17.137 1.00 97.69 254 THR A C 1
ATOM 1606 O O . THR A 1 254 ? -17.961 7.772 16.315 1.00 97.69 254 THR A O 1
ATOM 1609 N N . ILE A 1 255 ? -17.550 7.237 18.441 1.00 96.50 255 ILE A N 1
ATOM 1610 C CA . ILE A 1 255 ? -18.368 8.343 18.969 1.00 96.50 255 ILE A CA 1
ATOM 1611 C C . ILE A 1 255 ? -17.591 9.671 18.822 1.00 96.50 255 ILE A C 1
ATOM 1613 O O . ILE A 1 255 ? -16.379 9.630 18.554 1.00 96.50 255 ILE A O 1
ATOM 1617 N N . PRO A 1 256 ? -18.238 10.847 18.963 1.00 94.25 256 PRO A N 1
ATOM 1618 C CA . PRO A 1 256 ? -17.523 12.122 19.040 1.00 94.25 256 PRO A CA 1
ATOM 1619 C C . PRO A 1 256 ? -16.383 12.055 20.066 1.00 94.25 256 PRO A C 1
ATOM 1621 O O . PRO A 1 256 ? -16.554 11.468 21.132 1.00 94.25 256 PRO A O 1
ATOM 1624 N N . ASP A 1 257 ? -15.209 12.572 19.695 1.00 91.38 257 ASP A N 1
ATOM 1625 C CA . ASP A 1 257 ? -13.966 12.537 20.488 1.00 91.38 257 ASP A CA 1
ATOM 1626 C C . ASP A 1 257 ? -13.449 11.131 20.865 1.00 91.38 257 ASP A C 1
ATOM 1628 O O . ASP A 1 257 ? -12.521 10.977 21.658 1.00 91.38 257 ASP A O 1
ATOM 1632 N N . GLY A 1 258 ? -14.001 10.080 20.250 1.00 95.19 258 GLY A N 1
ATOM 1633 C CA . GLY A 1 258 ? -13.634 8.687 20.502 1.00 95.19 258 GLY A CA 1
ATOM 1634 C C . GLY A 1 258 ? -12.344 8.222 19.820 1.00 95.19 258 GLY A C 1
ATOM 1635 O O . GLY A 1 258 ? -11.895 7.109 20.073 1.00 95.19 258 GLY A O 1
ATOM 1636 N N . LEU A 1 259 ? -11.721 9.031 18.961 1.00 96.75 259 LEU A N 1
ATOM 1637 C CA . LEU A 1 259 ? -10.412 8.721 18.383 1.00 96.75 259 LEU A CA 1
ATOM 1638 C C . LEU A 1 259 ? -9.310 9.412 19.190 1.00 96.75 259 LEU A C 1
ATOM 1640 O O . LEU A 1 259 ? -9.104 10.616 19.065 1.00 96.75 259 LEU A O 1
ATOM 1644 N N . ASN A 1 260 ? -8.560 8.635 19.970 1.00 95.81 260 ASN A N 1
ATOM 1645 C CA . ASN A 1 260 ? -7.405 9.110 20.721 1.00 95.81 260 ASN A CA 1
ATOM 1646 C C . ASN A 1 260 ? -6.098 8.648 20.059 1.00 95.81 260 ASN A C 1
ATOM 1648 O O . ASN A 1 260 ? -5.811 7.451 19.983 1.00 95.81 260 ASN A O 1
ATOM 1652 N N . ARG A 1 261 ? -5.290 9.604 19.595 1.00 92.50 261 ARG A N 1
ATOM 1653 C CA . ARG A 1 261 ? -4.002 9.358 18.937 1.00 92.50 261 ARG A CA 1
ATOM 1654 C C . ARG A 1 261 ? -2.863 9.903 19.800 1.00 92.50 261 ARG A C 1
ATOM 1656 O O . ARG A 1 261 ? -2.492 11.067 19.680 1.00 92.50 261 ARG A O 1
ATOM 1663 N N . THR A 1 262 ? -2.266 9.039 20.616 1.00 89.50 262 THR A N 1
ATOM 1664 C CA . THR A 1 262 ? -1.122 9.382 21.474 1.00 89.50 262 THR A CA 1
ATOM 1665 C C . THR A 1 262 ? 0.161 8.859 20.838 1.00 89.50 262 THR A C 1
ATOM 1667 O O . THR A 1 262 ? 0.591 7.745 21.118 1.00 89.50 262 THR A O 1
ATOM 1670 N N . GLY A 1 263 ? 0.746 9.637 19.925 1.00 86.06 263 GLY A N 1
ATOM 1671 C CA . GLY A 1 263 ? 1.995 9.271 19.235 1.00 86.06 263 GLY A CA 1
ATOM 1672 C C . GLY A 1 263 ? 1.850 8.224 18.123 1.00 86.06 263 GLY A C 1
ATOM 1673 O O . GLY A 1 263 ? 2.819 7.943 17.429 1.00 86.06 263 GLY A O 1
ATOM 1674 N N . GLY A 1 264 ? 0.646 7.688 17.911 1.00 92.38 264 GLY A N 1
ATOM 1675 C CA . GLY A 1 264 ? 0.390 6.716 16.857 1.00 92.38 264 GLY A CA 1
ATOM 1676 C C . GLY A 1 264 ? 0.463 7.272 15.433 1.00 92.38 264 GLY A C 1
ATOM 1677 O O . GLY A 1 264 ? 0.427 8.488 15.217 1.00 92.38 264 GLY A O 1
ATOM 1678 N N . LEU A 1 265 ? 0.511 6.389 14.437 1.00 97.12 265 LEU A N 1
ATOM 1679 C CA . LEU A 1 265 ? 0.631 6.719 13.016 1.00 97.12 265 LEU A CA 1
ATOM 1680 C C . LEU A 1 265 ? -0.503 6.119 12.183 1.00 97.12 265 LEU A C 1
ATOM 1682 O O . LEU A 1 265 ? -0.848 4.951 12.320 1.00 97.12 265 LEU A O 1
ATOM 1686 N N . PHE A 1 266 ? -1.009 6.914 11.245 1.00 98.38 266 PHE A N 1
ATOM 1687 C CA . PHE A 1 266 ? -1.796 6.425 10.121 1.00 98.38 266 PHE A CA 1
ATOM 1688 C C . PHE A 1 266 ? -1.050 6.704 8.818 1.00 98.38 266 PHE A C 1
ATOM 1690 O O . PHE A 1 266 ? -0.528 7.807 8.639 1.00 98.38 266 PHE A O 1
ATOM 1697 N N . SER A 1 267 ? -1.017 5.726 7.915 1.00 98.31 267 SER A N 1
ATOM 1698 C CA . SER A 1 267 ? -0.460 5.881 6.571 1.00 98.31 267 SER A CA 1
ATOM 1699 C C . SER A 1 267 ? -1.296 5.094 5.555 1.00 98.31 267 SER A C 1
ATOM 1701 O O . SER A 1 267 ? -1.201 3.869 5.534 1.00 98.31 267 SER A O 1
ATOM 1703 N N . PRO A 1 268 ? -2.133 5.739 4.722 1.00 98.00 268 PRO A N 1
ATOM 1704 C CA . PRO A 1 268 ? -2.398 7.181 4.654 1.00 98.00 268 PRO A CA 1
ATOM 1705 C C . PRO A 1 268 ? -3.250 7.689 5.831 1.00 98.00 268 PRO A C 1
ATOM 1707 O O . PRO A 1 268 ? -3.677 6.916 6.684 1.00 98.00 268 PRO A O 1
ATOM 1710 N N . ASN A 1 269 ? -3.530 8.995 5.887 1.00 96.31 269 ASN A N 1
ATOM 1711 C CA . ASN A 1 269 ? -4.450 9.542 6.892 1.00 96.31 269 ASN A CA 1
ATOM 1712 C C . ASN A 1 269 ? -5.845 8.891 6.798 1.00 96.31 269 ASN A C 1
ATOM 1714 O O . ASN A 1 269 ? -6.340 8.658 5.689 1.00 96.31 269 ASN A O 1
ATOM 1718 N N . PRO A 1 270 ? -6.507 8.612 7.937 1.00 96.81 270 PRO A N 1
ATOM 1719 C CA . PRO A 1 270 ? -7.798 7.959 7.924 1.00 96.81 270 PRO A CA 1
ATOM 1720 C C . PRO A 1 270 ? -8.894 8.967 7.587 1.00 96.81 270 PRO A C 1
ATOM 1722 O O . PRO A 1 270 ? -8.857 10.127 7.997 1.00 96.81 270 PRO A O 1
ATOM 1725 N N . SER A 1 271 ? -9.932 8.492 6.914 1.00 96.38 271 SER A N 1
ATOM 1726 C CA . SER A 1 271 ? -11.231 9.158 6.958 1.00 96.38 271 SER A CA 1
ATOM 1727 C C . SER A 1 271 ? -11.942 8.820 8.273 1.00 96.38 271 SER A C 1
ATOM 1729 O O . SER A 1 271 ? -11.749 7.744 8.852 1.00 96.38 271 SER A O 1
ATOM 1731 N N . THR A 1 272 ? -12.765 9.737 8.770 1.00 95.88 272 THR A N 1
ATOM 1732 C CA . THR A 1 272 ? -13.449 9.605 10.062 1.00 95.88 272 THR A CA 1
ATOM 1733 C C . THR A 1 272 ? -14.955 9.760 9.911 1.00 95.88 272 THR A C 1
ATOM 1735 O O . THR A 1 272 ? -15.467 10.186 8.876 1.00 95.88 272 THR A O 1
ATOM 1738 N N . GLY A 1 273 ? -15.679 9.351 10.944 1.00 94.81 273 GLY A N 1
ATOM 1739 C CA . GLY A 1 273 ? -17.114 9.552 11.047 1.00 94.81 273 GLY A CA 1
ATOM 1740 C C . GLY A 1 273 ? -17.681 8.801 12.231 1.00 94.81 273 GLY A C 1
ATOM 1741 O O . GLY A 1 273 ? -16.949 8.146 12.975 1.00 94.81 273 GLY A O 1
ATOM 1742 N N . THR A 1 274 ? -18.980 8.972 12.426 1.00 93.94 274 THR A N 1
ATOM 1743 C CA . THR A 1 274 ? -19.605 8.743 13.719 1.00 93.94 274 THR A CA 1
ATOM 1744 C C . THR A 1 274 ? -20.412 7.455 13.762 1.00 93.94 274 THR A C 1
ATOM 1746 O O . THR A 1 274 ? -21.086 7.092 12.799 1.00 93.94 274 THR A O 1
ATOM 1749 N N . ILE A 1 275 ? -20.368 6.779 14.907 1.00 91.88 275 ILE A N 1
ATOM 1750 C CA . ILE A 1 275 ? -21.320 5.723 15.263 1.00 91.88 275 ILE A CA 1
ATOM 1751 C C . ILE A 1 275 ? -22.265 6.233 16.344 1.00 91.88 275 ILE A C 1
ATOM 1753 O O . ILE A 1 275 ? -21.910 7.110 17.134 1.00 91.88 275 ILE A O 1
ATOM 1757 N N . ALA A 1 276 ? -23.476 5.680 16.382 1.00 80.19 276 ALA A N 1
ATOM 1758 C CA . ALA A 1 276 ? -24.414 5.977 17.453 1.00 80.19 276 ALA A CA 1
ATOM 1759 C C . ALA A 1 276 ? -23.837 5.514 18.801 1.00 80.19 276 ALA A C 1
ATOM 1761 O O . ALA A 1 276 ? -23.336 4.390 18.910 1.00 80.19 276 ALA A O 1
ATOM 1762 N N . SER A 1 277 ? -23.945 6.359 19.829 1.00 65.06 277 SER A N 1
ATOM 1763 C CA . SER A 1 277 ? -23.772 5.913 21.210 1.00 65.06 277 SER A CA 1
ATOM 1764 C C . SER A 1 277 ? -24.859 4.881 21.510 1.00 65.06 277 SER A C 1
ATOM 1766 O O . SER A 1 277 ? -26.044 5.180 21.348 1.00 65.06 277 SER A O 1
ATOM 1768 N N . ARG A 1 278 ? -24.456 3.665 21.881 1.00 57.00 278 ARG A N 1
ATOM 1769 C CA . ARG A 1 278 ? -25.370 2.653 22.419 1.00 57.00 278 ARG A CA 1
ATOM 1770 C C . ARG A 1 278 ? -25.492 2.797 23.923 1.00 57.00 278 ARG A C 1
ATOM 1772 O O . ARG A 1 278 ? -24.459 3.126 24.544 1.00 57.00 278 ARG A O 1
#

pLDDT: mean 93.3, std 7.98, range [56.38, 98.81]

Secondary structure (DSSP, 8-state):
-BS-EEESSEE--SSSPEEEEESS-EEE-SEEE---BTTBPPTT----TTTSPPPPP--STTEEPPPPPP-SSSPPPPPPPEEETTEEEPPPPPPPP-S-TT-SS---------GGGSS--PPPP-EEEEEESSEEEESSEEE----BSSSBPPP-EEEEESSEEEESSEEE-PPPPPPPSSSS----PPPPSSSSPPPPPPPSGGGBPPPPPPPBTTBPPPPPPPEEETTS-TT--EEPPPPPPPP-EEEEEESTT-EEESS-EEESPPEEEE----

Foldseek 3Di:
DAQEDEAADAEDADAAADEDEHAAEYEYAHEAFQAAEFLGAGHQEDDDVQFEWAAWFPPQALWTWAIWEGAEQAWWAWTAWEQAQSGIGGTIHTHGHDDDLQCVPPGWWYWIHDYVPDSGIWYTFGTYEYHYAAEYEYQYEYARWIEWGGAKIWFTEYEYAYQAYAFQEEYFRKIFWHFKWDPRTFIWGTGDRAQDWTAWHDHDPQQIWTIWTIHWAPRFKGYWHYGHHHVPDPPDRHTTIYIIYGGYAYEYEHAVVRYHYDNYYYIHDYHYDYDDDD

Radius of gyration: 19.44 Å; chains: 1; bounding box: 49×29×58 Å

Sequence (278 aa):
MVHSLVAHDVTVSGNNAFALVSNGDVQINGIFAASASSSVPGPGRFNDGTCMGGSGDTSVGQASGGCGGGGFGSAGGKGGSAINTNGTAPGGAGGSATGNPVLVPLRGGCDSGRLGGTAGFGAGGGAIQLVSRTKITVTGVVAANGSSLAGGGSGGGILLEAPLVSLSGSVVANGGAGAGGCVFPQAGEDGRLDATPATGGDPCGSHGGQGGNGGAGNTGAGNGVSVNEADAGMLVLVFGGYGGGGVGRIRVNTIPDGLNRTGGLFSPNPSTGTIASR